Protein AF-A0A7W5Q021-F1 (afdb_monomer)

pLDDT: mean 89.22, std 14.15, range [30.12, 98.81]

Sequence (201 aa):
MVEIKQARDIIDLTPSGPRPIDIAQSFIDRYFDTKPTVISQRPPPASLNPLIAEFLKPTSPYSNNDPIPWCAAFINFCICRNGGAGSLSASSQSFLPPAFAAVDRPQEGDVAIFTCFSEPKGQNIGLGHVAFFRRFVDEERIVVVGGNQATQEYSSIISEKIMPLGDQPVRRRLITGAVVSVRMRLNMFVRPGSFYERERP

Secondary structure (DSSP, 8-state):
-HHHHHHHHHHHTS---SSHHHHHHHHHHHHTTT-GGGSB-PPTTSPPPHHHHHHHTTSSPPPTTS---HHHHHHHHHHHHTT-----SS-GGGGSTTSS-EESS--TTPEEEEEEEETTT--EEEEEEEEEEEEESSSSEEEEEEEEE--SS-SSEEEEEEEESS-EEEEEE-TTS-EEEEEEEEEEEEPPPPGGGTT--

Structure (mmCIF, N/CA/C/O backbone):
data_AF-A0A7W5Q021-F1
#
_entry.id   AF-A0A7W5Q021-F1
#
loop_
_atom_site.group_PDB
_atom_site.id
_atom_site.type_symbol
_atom_site.label_atom_id
_atom_site.label_alt_id
_atom_site.label_comp_id
_atom_site.label_asym_id
_atom_site.label_entity_id
_atom_site.label_seq_id
_atom_site.pdbx_PDB_ins_code
_atom_site.Cartn_x
_atom_site.Cartn_y
_atom_site.Cartn_z
_atom_site.occupancy
_atom_site.B_iso_or_equiv
_atom_site.auth_seq_id
_atom_site.auth_comp_id
_atom_site.auth_asym_id
_atom_site.auth_atom_id
_atom_site.pdbx_PDB_model_num
ATOM 1 N N . MET A 1 1 ? 25.063 5.021 -7.608 1.00 62.97 1 MET A N 1
ATOM 2 C CA . MET A 1 1 ? 24.791 5.204 -9.057 1.00 62.97 1 MET A CA 1
ATOM 3 C C . MET A 1 1 ? 24.074 4.005 -9.676 1.00 62.97 1 MET A C 1
ATOM 5 O O . MET A 1 1 ? 23.067 4.225 -10.333 1.00 62.97 1 MET A O 1
ATOM 9 N N . VAL A 1 2 ? 24.521 2.763 -9.436 1.00 79.81 2 VAL A N 1
ATOM 10 C CA . VAL A 1 2 ? 23.881 1.546 -9.988 1.00 79.81 2 VAL A CA 1
ATOM 11 C C . VAL A 1 2 ? 22.433 1.363 -9.512 1.00 79.81 2 VAL A C 1
ATOM 13 O O . VAL A 1 2 ? 21.548 1.206 -10.342 1.00 79.81 2 VAL A O 1
ATOM 16 N N . GLU A 1 3 ? 22.165 1.470 -8.207 1.00 83.38 3 GLU A N 1
ATOM 17 C CA . GLU A 1 3 ? 20.803 1.301 -7.659 1.00 83.38 3 GLU A CA 1
ATOM 18 C C . GLU A 1 3 ? 19.822 2.386 -8.139 1.00 83.38 3 GLU A C 1
ATOM 20 O O . GLU A 1 3 ? 18.657 2.102 -8.392 1.00 83.38 3 GLU A O 1
ATOM 25 N N . ILE A 1 4 ? 20.300 3.623 -8.336 1.00 87.25 4 ILE A N 1
ATOM 26 C CA . ILE A 1 4 ? 19.492 4.729 -8.882 1.00 87.25 4 ILE A CA 1
ATOM 27 C C . ILE A 1 4 ? 19.129 4.460 -10.343 1.00 87.25 4 ILE A C 1
ATOM 29 O O . ILE A 1 4 ? 17.982 4.653 -10.734 1.00 87.25 4 ILE A O 1
ATOM 33 N N . LYS A 1 5 ? 20.095 4.006 -11.155 1.00 91.25 5 LYS A N 1
ATOM 34 C CA . LYS A 1 5 ? 19.823 3.603 -12.539 1.00 91.25 5 LYS A CA 1
ATOM 35 C C . LYS A 1 5 ? 18.808 2.462 -12.566 1.00 91.25 5 LYS A C 1
ATOM 37 O O . LYS A 1 5 ? 17.828 2.543 -13.288 1.00 91.25 5 LYS A O 1
ATOM 42 N N . GLN A 1 6 ? 18.998 1.463 -11.709 1.00 93.19 6 GLN A N 1
ATOM 43 C CA . GLN A 1 6 ? 18.087 0.334 -11.622 1.00 93.19 6 GLN A CA 1
ATOM 44 C C . GLN A 1 6 ? 16.659 0.760 -11.252 1.00 93.19 6 GLN A C 1
ATOM 46 O O . GLN A 1 6 ? 15.710 0.264 -11.848 1.00 93.19 6 GLN A O 1
ATOM 51 N N . ALA A 1 7 ? 16.488 1.674 -10.295 1.00 93.81 7 ALA A N 1
ATOM 52 C CA . ALA A 1 7 ? 15.169 2.194 -9.946 1.00 93.81 7 ALA A CA 1
ATOM 53 C C . ALA A 1 7 ? 14.493 2.900 -11.130 1.00 93.81 7 ALA A C 1
ATOM 55 O O . ALA A 1 7 ? 13.313 2.666 -11.371 1.00 93.81 7 ALA A O 1
ATOM 56 N N . ARG A 1 8 ? 15.240 3.696 -11.905 1.00 93.62 8 ARG A N 1
ATOM 57 C CA . ARG A 1 8 ? 14.725 4.327 -13.133 1.00 93.62 8 ARG A CA 1
ATOM 58 C C . ARG A 1 8 ? 14.288 3.288 -14.159 1.00 93.62 8 ARG A C 1
ATOM 60 O O . ARG A 1 8 ? 13.152 3.344 -14.606 1.00 93.62 8 ARG A O 1
ATOM 67 N N . ASP A 1 9 ? 15.131 2.292 -14.428 1.00 95.81 9 ASP A N 1
ATOM 68 C CA . ASP A 1 9 ? 14.808 1.214 -15.367 1.00 95.81 9 ASP A CA 1
ATOM 69 C C . ASP A 1 9 ? 13.538 0.450 -14.926 1.00 95.81 9 ASP A C 1
ATOM 71 O O . ASP A 1 9 ? 12.698 0.093 -15.750 1.00 95.81 9 ASP A O 1
ATOM 75 N N . ILE A 1 10 ? 13.361 0.220 -13.616 1.00 97.12 10 ILE A N 1
ATOM 76 C CA . ILE A 1 10 ? 12.141 -0.392 -13.063 1.00 97.12 10 ILE A CA 1
ATOM 77 C C . ILE A 1 10 ? 10.916 0.488 -13.349 1.00 97.12 10 ILE A C 1
ATOM 79 O O . ILE A 1 10 ? 9.907 -0.029 -13.832 1.00 97.12 10 ILE A O 1
ATOM 83 N N . ILE A 1 11 ? 10.992 1.794 -13.071 1.00 96.56 11 ILE A N 1
ATOM 84 C CA . ILE A 1 11 ? 9.896 2.749 -13.308 1.00 96.56 11 ILE A CA 1
ATOM 85 C C . ILE A 1 11 ? 9.540 2.819 -14.797 1.00 96.56 11 ILE A C 1
ATOM 87 O O . ILE A 1 11 ? 8.363 2.722 -15.144 1.00 96.56 11 ILE A O 1
ATOM 91 N N . ASP A 1 12 ? 10.535 2.916 -15.676 1.00 95.94 12 ASP A N 1
ATOM 92 C CA . ASP A 1 12 ? 10.331 3.017 -17.123 1.00 95.94 12 ASP A CA 1
ATOM 93 C C . ASP A 1 12 ? 9.634 1.769 -17.678 1.00 95.94 12 ASP A C 1
ATOM 95 O O . ASP A 1 12 ? 8.695 1.870 -18.469 1.00 95.94 12 ASP A O 1
ATOM 99 N N . LEU A 1 13 ? 10.033 0.589 -17.192 1.00 96.12 13 LEU A N 1
ATOM 100 C CA . LEU A 1 13 ? 9.438 -0.692 -17.568 1.00 96.12 13 LEU A CA 1
ATOM 101 C C . LEU A 1 13 ? 8.117 -0.995 -16.848 1.00 96.12 13 LEU A C 1
ATOM 103 O O . LEU A 1 13 ? 7.519 -2.038 -17.117 1.00 96.12 13 LEU A O 1
ATOM 107 N N . THR A 1 14 ? 7.679 -0.178 -15.889 1.00 97.62 14 THR A N 1
ATOM 108 C CA . THR A 1 14 ? 6.435 -0.428 -15.147 1.00 97.62 14 THR A CA 1
ATOM 109 C C . THR A 1 14 ? 5.235 -0.218 -16.080 1.00 97.62 14 THR A C 1
ATOM 111 O O . THR A 1 14 ? 5.141 0.847 -16.692 1.00 97.62 14 THR A O 1
ATOM 114 N N . PRO A 1 15 ? 4.299 -1.175 -16.217 1.00 96.94 15 PRO A N 1
ATOM 115 C CA . PRO A 1 15 ? 3.130 -1.005 -17.079 1.00 96.94 15 PRO A CA 1
ATOM 116 C C . PRO A 1 15 ? 2.218 0.135 -16.598 1.00 96.94 15 PRO A C 1
ATOM 118 O O . PRO A 1 15 ? 2.316 0.599 -15.463 1.00 96.94 15 PRO A O 1
ATOM 121 N N . SER A 1 16 ? 1.312 0.575 -17.470 1.00 95.25 16 SER A N 1
ATOM 122 C CA . SER A 1 16 ? 0.340 1.640 -17.177 1.00 95.25 16 SER A CA 1
ATOM 123 C C . SER A 1 16 ? -1.092 1.148 -16.961 1.00 95.25 16 SER A C 1
ATOM 125 O O . SER A 1 16 ? -1.974 1.974 -16.767 1.00 95.25 16 SER A O 1
ATOM 127 N N . GLY A 1 17 ? -1.382 -0.155 -16.975 1.00 87.06 17 GLY A N 1
ATOM 128 C CA . GLY A 1 17 ? -2.754 -0.622 -16.753 1.00 87.06 17 GLY A CA 1
ATOM 129 C C . GLY A 1 17 ? -3.022 -2.065 -17.185 1.00 87.06 17 GLY A C 1
ATOM 130 O O . GLY A 1 17 ? -2.075 -2.773 -17.530 1.00 87.06 17 GLY A O 1
ATOM 131 N N . PRO A 1 18 ? -4.301 -2.494 -17.165 1.00 92.88 18 PRO A N 1
ATOM 132 C CA . PRO A 1 18 ? -5.477 -1.627 -17.316 1.00 92.88 18 PRO A CA 1
ATOM 133 C C . PRO A 1 18 ? -5.921 -0.856 -16.061 1.00 92.88 18 PRO A C 1
ATOM 135 O O . PRO A 1 18 ? -6.484 0.223 -16.221 1.00 92.88 18 PRO A O 1
ATOM 138 N N . ARG A 1 19 ? -5.644 -1.331 -14.837 1.00 96.00 19 ARG A N 1
ATOM 139 C CA . ARG A 1 19 ? -6.044 -0.667 -13.576 1.00 96.00 19 ARG A CA 1
ATOM 140 C C . ARG A 1 19 ? -4.835 -0.356 -12.680 1.00 96.00 19 ARG A C 1
ATOM 142 O O . ARG A 1 19 ? -3.797 -1.008 -12.810 1.00 96.00 19 ARG A O 1
ATOM 149 N N . PRO A 1 20 ? -4.957 0.552 -11.690 1.00 97.50 20 PRO A N 1
ATOM 150 C CA . PRO A 1 20 ? -3.873 0.842 -10.746 1.00 97.50 20 PRO A CA 1
ATOM 151 C C . PRO A 1 20 ? -3.399 -0.382 -9.942 1.00 97.50 20 PRO A C 1
ATOM 153 O O . PRO A 1 20 ? -2.202 -0.536 -9.706 1.00 97.50 20 PRO A O 1
ATOM 156 N N . ILE A 1 21 ? -4.309 -1.284 -9.560 1.00 98.00 21 ILE A N 1
ATOM 157 C CA . ILE A 1 21 ? -3.941 -2.525 -8.860 1.00 98.00 21 ILE A CA 1
ATOM 158 C C . ILE A 1 21 ? -3.093 -3.461 -9.733 1.00 98.00 21 ILE A C 1
ATOM 160 O O . ILE A 1 21 ? -2.197 -4.114 -9.209 1.00 98.00 21 ILE A O 1
ATOM 164 N N . ASP A 1 22 ? -3.300 -3.481 -11.053 1.00 98.00 22 ASP A N 1
ATOM 165 C CA . ASP A 1 22 ? -2.517 -4.321 -11.974 1.00 98.00 22 ASP A CA 1
ATOM 166 C C . ASP A 1 22 ? -1.067 -3.812 -12.077 1.00 98.00 22 ASP A C 1
ATOM 168 O O . ASP A 1 22 ? -0.116 -4.587 -12.183 1.00 98.00 22 ASP A O 1
ATOM 172 N N . ILE A 1 23 ? -0.878 -2.495 -11.954 1.00 98.31 23 ILE A N 1
ATOM 173 C CA . ILE A 1 23 ? 0.448 -1.877 -11.850 1.00 98.31 23 ILE A CA 1
ATOM 174 C C . ILE A 1 23 ? 1.126 -2.320 -10.556 1.00 98.31 23 ILE A C 1
ATOM 176 O O . ILE A 1 23 ? 2.275 -2.763 -10.595 1.00 98.31 23 ILE A O 1
ATOM 180 N N . ALA A 1 24 ? 0.417 -2.258 -9.425 1.00 98.44 24 ALA A N 1
ATOM 181 C CA . ALA A 1 24 ? 0.945 -2.724 -8.148 1.00 98.44 24 ALA A CA 1
ATOM 182 C C . ALA A 1 24 ? 1.308 -4.218 -8.191 1.00 98.44 24 ALA A C 1
ATOM 184 O O . ALA A 1 24 ? 2.386 -4.604 -7.737 1.00 98.44 24 ALA A O 1
ATOM 185 N N . GLN A 1 25 ? 0.448 -5.036 -8.805 1.00 98.50 25 GLN A N 1
ATOM 186 C CA . GLN A 1 25 ? 0.673 -6.465 -8.996 1.00 98.50 25 GLN A CA 1
ATOM 187 C C . GLN A 1 25 ? 1.931 -6.741 -9.822 1.00 98.50 25 GLN A C 1
ATOM 189 O O . GLN A 1 25 ? 2.715 -7.615 -9.463 1.00 98.50 25 GLN A O 1
ATOM 194 N N . SER A 1 26 ? 2.188 -5.943 -10.863 1.00 98.44 26 SER A N 1
ATOM 195 C CA . SER A 1 26 ? 3.364 -6.134 -11.716 1.00 98.44 26 SER A CA 1
ATOM 196 C C . SER A 1 26 ? 4.696 -6.046 -10.956 1.00 98.44 26 SER A C 1
ATOM 198 O O . SER A 1 26 ? 5.658 -6.709 -11.340 1.00 98.44 26 SER A O 1
ATOM 200 N N . PHE A 1 27 ? 4.773 -5.277 -9.860 1.00 98.50 27 PHE A N 1
ATOM 201 C CA . PHE A 1 27 ? 5.967 -5.258 -9.007 1.00 98.50 27 PHE A CA 1
ATOM 202 C C . PHE A 1 27 ? 6.160 -6.583 -8.271 1.00 98.50 27 PHE A C 1
ATOM 204 O O . PHE A 1 27 ? 7.292 -7.049 -8.151 1.00 98.50 27 PHE A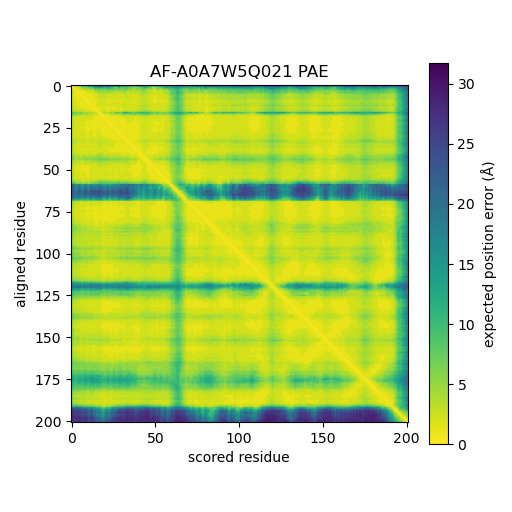 O 1
ATOM 211 N N . ILE A 1 28 ? 5.071 -7.183 -7.791 1.00 98.44 28 ILE A N 1
ATOM 212 C CA . ILE A 1 28 ? 5.101 -8.470 -7.095 1.00 98.44 28 ILE A CA 1
ATOM 213 C C . ILE A 1 28 ? 5.541 -9.553 -8.077 1.00 98.44 28 ILE A C 1
ATOM 215 O O . ILE A 1 28 ? 6.563 -10.194 -7.845 1.00 98.44 28 ILE A O 1
ATOM 219 N N . ASP A 1 29 ? 4.849 -9.666 -9.212 1.00 98.12 29 ASP A N 1
ATOM 220 C CA . ASP A 1 29 ? 5.101 -10.700 -10.225 1.00 98.12 29 ASP A CA 1
ATOM 221 C C . ASP A 1 29 ? 6.545 -10.678 -10.737 1.00 98.12 29 ASP A C 1
ATOM 223 O O . ASP A 1 29 ? 7.146 -11.714 -11.012 1.00 98.12 29 ASP A O 1
ATOM 227 N N . ARG A 1 30 ? 7.122 -9.480 -10.876 1.00 97.81 30 ARG A N 1
ATOM 228 C CA . ARG A 1 30 ? 8.465 -9.313 -11.439 1.00 97.81 30 ARG A CA 1
ATOM 229 C C . ARG A 1 30 ? 9.580 -9.474 -10.418 1.00 97.81 30 ARG A C 1
ATOM 231 O O . ARG A 1 30 ? 10.686 -9.839 -10.819 1.00 97.81 30 ARG A O 1
ATOM 238 N N . TYR A 1 31 ? 9.340 -9.139 -9.149 1.00 98.06 31 TYR A N 1
ATOM 239 C CA . TYR A 1 31 ? 10.428 -8.908 -8.196 1.00 98.06 31 TYR A CA 1
ATOM 240 C C . TYR A 1 31 ? 10.282 -9.599 -6.849 1.00 98.06 31 TYR A C 1
ATOM 242 O O . TYR A 1 31 ? 11.305 -9.738 -6.184 1.00 98.06 31 TYR A O 1
ATOM 250 N N . PHE A 1 32 ? 9.091 -10.023 -6.425 1.00 97.62 32 PHE A N 1
ATOM 251 C CA . PHE A 1 32 ? 8.902 -10.550 -5.070 1.00 97.62 32 PHE A CA 1
ATOM 252 C C . PHE A 1 32 ? 9.746 -11.802 -4.811 1.00 97.62 32 PHE A C 1
ATOM 254 O O . PHE A 1 32 ? 10.491 -11.837 -3.836 1.00 97.62 32 PHE A O 1
ATOM 261 N N . ASP A 1 33 ? 9.735 -12.764 -5.734 1.00 96.69 33 ASP A N 1
ATOM 262 C CA . ASP A 1 33 ? 10.499 -14.008 -5.573 1.00 96.69 33 ASP A CA 1
ATOM 263 C C . ASP A 1 33 ? 11.946 -13.896 -6.074 1.00 96.69 33 ASP A C 1
ATOM 265 O O . ASP A 1 33 ? 12.852 -14.558 -5.571 1.00 96.69 33 ASP A O 1
ATOM 269 N N . THR A 1 34 ? 12.190 -13.055 -7.082 1.00 96.94 34 THR A N 1
ATOM 270 C CA . THR A 1 34 ? 13.473 -13.029 -7.806 1.00 96.94 34 THR A CA 1
ATOM 271 C C . THR A 1 34 ? 14.436 -11.964 -7.291 1.00 96.94 34 THR A C 1
ATOM 273 O O . THR A 1 34 ? 15.652 -12.167 -7.286 1.00 96.94 34 THR A O 1
ATOM 276 N N . LYS A 1 35 ? 13.921 -10.796 -6.888 1.00 96.62 35 LYS A N 1
ATOM 277 C CA . LYS A 1 35 ? 14.732 -9.650 -6.463 1.00 96.62 35 LYS A CA 1
ATOM 278 C C . LYS A 1 35 ? 14.006 -8.757 -5.438 1.00 96.62 35 LYS A C 1
ATOM 280 O O . LYS A 1 35 ? 13.931 -7.543 -5.636 1.00 96.62 35 LYS A O 1
ATOM 285 N N . PRO A 1 36 ? 13.526 -9.302 -4.306 1.00 96.81 36 PRO A N 1
ATOM 286 C CA . PRO A 1 36 ? 12.675 -8.583 -3.344 1.00 96.81 36 PRO A CA 1
ATOM 287 C C . PRO A 1 36 ? 13.329 -7.338 -2.735 1.00 96.81 36 PRO A C 1
ATOM 289 O O . PRO A 1 36 ? 12.651 -6.401 -2.308 1.00 96.81 36 PRO A O 1
ATOM 292 N N . THR A 1 37 ? 14.661 -7.281 -2.716 1.00 95.75 37 THR A N 1
ATOM 293 C CA . THR A 1 37 ? 15.420 -6.122 -2.228 1.00 95.75 37 THR A CA 1
ATOM 294 C C . THR A 1 37 ? 15.160 -4.845 -3.026 1.00 95.75 37 THR A C 1
ATOM 296 O O . THR A 1 37 ? 15.310 -3.759 -2.474 1.00 95.75 37 THR A O 1
ATOM 299 N N . VAL A 1 38 ? 14.734 -4.938 -4.294 1.00 96.81 38 VAL A N 1
ATOM 300 C CA . VAL A 1 38 ? 14.429 -3.745 -5.106 1.00 96.81 38 VAL A CA 1
ATOM 301 C C . VAL A 1 38 ? 13.094 -3.112 -4.738 1.00 96.81 38 VAL A C 1
ATOM 303 O O . VAL A 1 38 ? 12.954 -1.903 -4.878 1.00 96.81 38 VAL A O 1
ATOM 306 N N . ILE A 1 39 ? 12.151 -3.903 -4.221 1.00 97.38 39 ILE A N 1
ATOM 307 C CA . ILE A 1 39 ? 10.788 -3.484 -3.865 1.00 97.38 39 ILE A CA 1
ATOM 308 C C . ILE A 1 39 ? 10.560 -3.419 -2.346 1.00 97.38 39 ILE A C 1
ATOM 310 O O . ILE A 1 39 ? 9.419 -3.320 -1.895 1.00 97.38 39 ILE A O 1
ATOM 314 N N . SER A 1 40 ? 11.631 -3.480 -1.549 1.00 96.50 40 SER A N 1
ATOM 315 C CA . SER A 1 40 ? 11.590 -3.398 -0.085 1.00 96.50 40 SER A CA 1
ATOM 316 C C . SER A 1 40 ? 12.419 -2.249 0.480 1.00 96.50 40 SER A C 1
ATOM 318 O O . SER A 1 40 ? 13.413 -1.811 -0.104 1.00 96.50 40 SER A O 1
ATOM 320 N N . GLN A 1 41 ? 12.014 -1.771 1.659 1.00 93.81 41 GLN A N 1
ATOM 321 C CA . GLN A 1 41 ? 12.782 -0.841 2.478 1.00 93.81 41 GLN A CA 1
ATOM 322 C C . GLN A 1 41 ? 13.378 -1.585 3.670 1.00 93.81 41 GLN A C 1
ATOM 324 O O . GLN A 1 41 ? 12.661 -2.122 4.516 1.00 93.81 41 GLN A O 1
ATOM 329 N N . ARG A 1 42 ? 14.707 -1.560 3.783 1.00 91.38 42 ARG A N 1
ATOM 330 C CA . ARG A 1 42 ? 15.388 -2.025 4.995 1.00 91.38 42 ARG A CA 1
ATOM 331 C C . ARG A 1 42 ? 15.154 -1.034 6.145 1.00 91.38 42 ARG A C 1
ATOM 333 O O . ARG A 1 42 ? 15.095 0.172 5.892 1.00 91.38 42 ARG A O 1
ATOM 340 N N . PRO A 1 43 ? 15.033 -1.504 7.397 1.00 85.56 43 PRO A N 1
ATOM 341 C CA . PRO A 1 43 ? 14.883 -0.610 8.538 1.00 85.56 43 PRO A CA 1
ATOM 342 C C . PRO A 1 43 ? 16.144 0.258 8.730 1.00 85.56 43 PRO A C 1
ATOM 344 O O . PRO A 1 43 ? 17.227 -0.118 8.265 1.00 85.56 43 PRO A O 1
ATOM 347 N N . PRO A 1 44 ? 16.039 1.405 9.428 1.00 82.06 44 PRO A N 1
ATOM 348 C CA . PRO A 1 44 ? 17.203 2.194 9.822 1.00 82.06 44 PRO A CA 1
ATOM 349 C C . PRO A 1 44 ? 18.273 1.327 10.510 1.00 82.06 44 PRO A C 1
ATOM 351 O O . PRO A 1 44 ? 17.915 0.415 11.261 1.00 82.06 44 PRO A O 1
ATOM 354 N N . PRO A 1 45 ? 19.573 1.588 10.274 1.00 87.12 45 PRO A N 1
ATOM 355 C CA . PRO A 1 45 ? 20.150 2.776 9.628 1.00 87.12 45 PRO A CA 1
ATOM 356 C C . PRO A 1 45 ? 20.309 2.675 8.097 1.00 87.12 45 PRO A C 1
ATOM 358 O O . PRO A 1 45 ? 21.065 3.449 7.512 1.00 87.12 45 PRO A O 1
ATOM 361 N N . ALA A 1 46 ? 19.650 1.723 7.426 1.00 87.69 46 ALA A N 1
ATOM 362 C CA . ALA A 1 46 ? 19.761 1.601 5.975 1.00 87.69 46 ALA A CA 1
ATOM 363 C C . ALA A 1 46 ? 19.268 2.866 5.250 1.00 87.69 46 ALA A C 1
ATOM 365 O O . ALA A 1 46 ? 18.255 3.457 5.624 1.00 87.69 46 ALA A O 1
ATOM 366 N N . SER A 1 47 ? 19.965 3.250 4.178 1.00 88.50 47 SER A N 1
ATOM 367 C CA . SER A 1 47 ? 19.537 4.346 3.307 1.00 88.50 47 SER A CA 1
ATOM 368 C C . SER A 1 47 ? 18.184 4.053 2.646 1.00 88.50 47 SER A C 1
ATOM 370 O O . SER A 1 47 ? 17.794 2.894 2.462 1.00 88.50 47 SER A O 1
ATOM 372 N N . LEU A 1 48 ? 17.475 5.119 2.269 1.00 89.00 48 LEU A N 1
ATOM 373 C CA . LEU A 1 48 ? 16.226 5.027 1.519 1.00 89.00 48 LEU A CA 1
ATOM 374 C C . LEU A 1 48 ? 16.461 4.308 0.183 1.00 89.00 48 LEU A C 1
ATOM 376 O O . LEU A 1 48 ? 17.348 4.686 -0.583 1.00 89.00 48 LEU A O 1
ATOM 380 N N . ASN A 1 49 ? 15.659 3.281 -0.094 1.00 93.25 49 ASN A N 1
ATOM 381 C CA . ASN A 1 49 ? 15.677 2.574 -1.366 1.00 93.25 49 ASN A CA 1
ATOM 382 C C . ASN A 1 49 ? 15.335 3.563 -2.502 1.00 93.25 49 ASN A C 1
ATOM 384 O O . ASN A 1 49 ? 14.297 4.227 -2.421 1.00 93.25 49 ASN A O 1
ATOM 388 N N . PRO A 1 50 ? 16.151 3.659 -3.571 1.00 94.31 50 PRO A N 1
ATOM 389 C CA . PRO A 1 50 ? 15.909 4.602 -4.659 1.00 94.31 50 PRO A CA 1
ATOM 390 C C . PRO A 1 50 ? 14.543 4.460 -5.341 1.00 94.31 50 PRO A C 1
ATOM 392 O O . PRO A 1 50 ? 13.951 5.477 -5.678 1.00 94.31 50 PRO A O 1
ATOM 395 N N . LEU A 1 51 ? 14.001 3.246 -5.496 1.00 95.94 51 LEU A N 1
ATOM 396 C CA . LEU A 1 51 ? 12.661 3.044 -6.061 1.00 95.94 51 LEU A CA 1
ATOM 397 C C . LEU A 1 51 ? 11.580 3.651 -5.158 1.00 95.94 51 LEU A C 1
ATOM 399 O O . LEU A 1 51 ? 10.669 4.328 -5.624 1.00 95.94 51 LEU A O 1
ATOM 403 N N . ILE A 1 52 ? 11.714 3.459 -3.847 1.00 94.75 52 ILE A N 1
ATOM 404 C CA . ILE A 1 52 ? 10.781 4.015 -2.861 1.00 94.75 52 ILE A CA 1
ATOM 405 C C . ILE A 1 52 ? 10.923 5.540 -2.797 1.00 94.75 52 ILE A C 1
ATOM 407 O O . ILE A 1 52 ? 9.922 6.245 -2.669 1.00 94.75 52 ILE A O 1
ATOM 411 N N . ALA A 1 53 ? 12.141 6.064 -2.966 1.00 91.94 53 ALA A N 1
ATOM 412 C CA . ALA A 1 53 ? 12.371 7.495 -3.118 1.00 91.94 53 ALA A CA 1
ATOM 413 C C . ALA A 1 53 ? 11.623 8.068 -4.334 1.00 91.94 53 ALA A C 1
ATOM 415 O O . ALA A 1 53 ? 11.022 9.132 -4.207 1.00 91.94 53 ALA A O 1
ATOM 416 N N . GLU A 1 54 ? 11.597 7.370 -5.479 1.00 93.38 54 GLU A N 1
ATOM 417 C CA . GLU A 1 54 ? 10.810 7.791 -6.653 1.00 93.38 54 GLU A CA 1
ATOM 418 C C . GLU A 1 54 ? 9.311 7.895 -6.336 1.00 93.38 54 GLU A C 1
ATOM 420 O O . GLU A 1 54 ? 8.684 8.884 -6.710 1.00 93.38 54 GLU A O 1
ATOM 425 N N . PHE A 1 55 ? 8.743 6.939 -5.589 1.00 94.31 55 PHE A N 1
ATOM 426 C CA . PHE A 1 55 ? 7.333 7.005 -5.174 1.00 94.31 55 PHE A CA 1
ATOM 427 C C . PHE A 1 55 ? 7.041 8.201 -4.267 1.00 94.31 55 PHE A C 1
ATOM 429 O O . PHE A 1 55 ? 5.944 8.756 -4.308 1.00 94.31 55 PHE A O 1
ATOM 436 N N . LEU A 1 56 ? 8.012 8.601 -3.447 1.00 91.44 56 LEU A N 1
ATOM 437 C CA . LEU A 1 56 ? 7.865 9.701 -2.501 1.00 91.44 56 LEU A CA 1
ATOM 438 C C . LEU A 1 56 ? 8.012 11.075 -3.163 1.00 91.44 56 LEU A C 1
ATOM 440 O O . LEU A 1 56 ? 7.320 11.997 -2.751 1.00 91.44 56 LEU A O 1
ATOM 444 N N . LYS A 1 57 ? 8.833 11.231 -4.209 1.00 89.31 57 LYS A N 1
ATOM 445 C CA . LYS A 1 57 ? 9.063 12.523 -4.896 1.00 89.31 57 LYS A CA 1
ATOM 446 C C . LYS A 1 57 ? 7.813 13.375 -5.178 1.00 89.31 57 LYS A C 1
ATOM 448 O O . LYS A 1 57 ? 7.880 14.571 -4.907 1.00 89.31 57 LYS A O 1
ATOM 453 N N . PRO A 1 58 ? 6.701 12.838 -5.725 1.00 85.25 58 PRO A N 1
ATOM 454 C CA . PRO A 1 58 ? 5.520 13.645 -6.048 1.00 85.25 58 PRO A CA 1
ATOM 455 C C . PRO A 1 58 ? 4.676 14.020 -4.826 1.00 85.25 58 PRO A C 1
ATOM 457 O O . PRO A 1 58 ? 3.658 14.691 -4.961 1.00 85.25 58 PRO A O 1
ATOM 460 N N . THR A 1 59 ? 5.057 13.556 -3.643 1.00 80.56 59 THR A N 1
ATOM 461 C CA . THR A 1 59 ? 4.301 13.756 -2.419 1.00 80.56 59 THR A CA 1
ATOM 462 C C . THR A 1 59 ? 5.096 14.728 -1.514 1.00 80.56 59 THR A C 1
ATOM 464 O O . THR A 1 59 ? 6.320 14.654 -1.469 1.00 80.56 59 THR A O 1
ATOM 467 N N . SER A 1 60 ? 4.427 15.722 -0.909 1.00 64.19 60 SER A N 1
ATOM 468 C CA . SER A 1 60 ? 5.014 16.871 -0.163 1.00 64.19 60 SER A CA 1
ATOM 469 C C . SER A 1 60 ? 6.164 16.528 0.815 1.00 64.19 60 SER A C 1
ATOM 471 O O . SER A 1 60 ? 6.236 15.399 1.282 1.00 64.19 60 SER A O 1
ATOM 473 N N . PRO A 1 61 ? 7.065 17.473 1.177 1.00 58.84 61 PRO A N 1
ATOM 474 C CA . PRO A 1 61 ? 8.415 17.159 1.663 1.00 58.84 61 PRO A CA 1
ATOM 475 C C . PRO A 1 61 ? 8.460 16.246 2.897 1.00 58.84 61 PRO A C 1
ATOM 477 O O . PRO A 1 61 ? 7.888 16.552 3.942 1.00 58.84 61 PRO A O 1
ATOM 480 N N . TYR A 1 62 ? 9.227 15.159 2.781 1.00 56.66 62 TYR A N 1
ATOM 481 C CA . TYR A 1 62 ? 9.552 14.243 3.877 1.00 56.66 62 TYR A CA 1
ATOM 482 C C . TYR A 1 62 ? 10.897 14.590 4.497 1.00 56.66 62 TYR A C 1
ATOM 484 O O . TYR A 1 62 ? 11.851 14.919 3.792 1.00 56.66 62 TYR A O 1
ATOM 492 N N . SER A 1 63 ? 10.993 14.471 5.819 1.00 48.81 63 SER A N 1
ATOM 493 C CA . SER A 1 63 ? 12.266 14.516 6.530 1.00 48.81 63 SER A CA 1
ATOM 494 C C . SER A 1 63 ? 12.897 13.117 6.571 1.00 48.81 63 SER A C 1
ATOM 496 O O . SER A 1 63 ? 12.219 12.110 6.758 1.00 48.81 63 SER A O 1
ATOM 498 N N . ASN A 1 64 ? 14.220 13.051 6.414 1.00 49.78 64 ASN A N 1
ATOM 499 C CA . ASN A 1 64 ? 15.000 11.809 6.296 1.00 49.78 64 ASN A CA 1
ATOM 500 C C . ASN A 1 64 ? 15.037 10.919 7.565 1.00 49.78 64 ASN A C 1
ATOM 502 O O . ASN A 1 64 ? 15.754 9.921 7.570 1.00 49.78 64 ASN A O 1
ATOM 506 N N . ASN A 1 65 ? 14.308 11.260 8.637 1.00 43.34 65 ASN A N 1
ATOM 507 C CA . ASN A 1 65 ? 14.507 10.697 9.982 1.00 43.34 65 ASN A CA 1
ATOM 508 C C . ASN A 1 65 ? 13.307 9.931 10.580 1.00 43.34 65 ASN A C 1
ATOM 510 O O . ASN A 1 65 ? 13.412 9.463 11.713 1.00 43.34 65 ASN A O 1
ATOM 514 N N . ASP A 1 66 ? 12.195 9.765 9.862 1.00 50.72 66 ASP A N 1
ATOM 515 C CA . ASP A 1 66 ? 11.022 9.006 10.340 1.00 50.72 66 ASP A CA 1
ATOM 516 C C . ASP A 1 66 ? 10.853 7.726 9.492 1.00 50.72 66 ASP A C 1
ATOM 518 O O . ASP A 1 66 ? 11.186 7.767 8.305 1.00 50.72 66 ASP A O 1
ATOM 522 N N . PRO A 1 67 ? 10.381 6.569 10.013 1.00 56.31 67 PRO A N 1
ATOM 523 C CA . PRO A 1 67 ? 9.866 5.477 9.185 1.00 56.31 67 PRO A CA 1
ATOM 524 C C . PRO A 1 67 ? 8.870 6.007 8.151 1.00 56.31 67 PRO A C 1
ATOM 526 O O . PRO A 1 67 ? 7.695 6.206 8.446 1.00 56.31 67 PRO A O 1
ATOM 529 N N . ILE A 1 68 ? 9.364 6.243 6.936 1.00 63.31 68 ILE A N 1
ATOM 530 C CA . ILE A 1 68 ? 8.620 6.929 5.887 1.00 63.31 68 ILE A CA 1
ATOM 531 C C . ILE A 1 68 ? 7.394 6.079 5.536 1.00 63.31 68 ILE A C 1
ATOM 533 O O . ILE A 1 68 ? 7.560 4.950 5.062 1.00 63.31 68 ILE A O 1
ATOM 537 N N . PRO A 1 69 ? 6.158 6.560 5.760 1.00 74.62 69 PRO A N 1
ATOM 538 C CA . PRO A 1 69 ? 4.962 5.790 5.453 1.00 74.62 69 PRO A CA 1
ATOM 539 C C . PRO A 1 69 ? 4.712 5.788 3.936 1.00 74.62 69 PRO A C 1
ATOM 541 O O . PRO A 1 69 ? 3.831 6.468 3.426 1.00 74.62 69 PRO A O 1
ATOM 544 N N . TRP A 1 70 ? 5.470 4.985 3.187 1.00 93.06 70 TRP A N 1
ATOM 545 C CA . TRP A 1 70 ? 5.433 4.965 1.718 1.00 93.06 70 TRP A CA 1
ATOM 546 C C . TRP A 1 70 ? 4.272 4.152 1.118 1.00 93.06 70 TRP A C 1
ATOM 548 O O . TRP A 1 70 ? 4.169 4.040 -0.101 1.00 93.06 70 TRP A O 1
ATOM 558 N N . CYS A 1 71 ? 3.357 3.630 1.946 1.00 96.06 71 CYS A N 1
ATOM 559 C CA . CYS A 1 71 ? 2.135 2.967 1.471 1.00 96.06 71 CYS A CA 1
ATOM 560 C C . CYS A 1 71 ? 1.301 3.887 0.565 1.00 96.06 71 CYS A C 1
ATOM 562 O O . CYS A 1 71 ? 1.033 3.546 -0.581 1.00 96.06 71 CYS A O 1
ATOM 564 N N . ALA A 1 72 ? 0.976 5.096 1.028 1.00 94.81 72 ALA A N 1
ATOM 565 C CA . ALA A 1 72 ? 0.218 6.072 0.250 1.00 94.81 72 ALA A CA 1
ATOM 566 C C . ALA A 1 72 ? 0.996 6.597 -0.961 1.00 94.81 72 ALA A C 1
ATOM 568 O O . ALA A 1 72 ? 0.404 6.825 -2.010 1.00 94.81 72 ALA A O 1
ATOM 569 N N . ALA A 1 73 ? 2.315 6.758 -0.839 1.00 95.12 73 ALA A N 1
ATOM 570 C CA . ALA A 1 73 ? 3.178 7.157 -1.948 1.00 95.12 73 ALA A CA 1
ATOM 571 C C . ALA A 1 73 ? 3.130 6.130 -3.094 1.00 95.12 73 ALA A C 1
ATOM 573 O O . ALA A 1 73 ? 2.960 6.492 -4.256 1.00 95.12 73 ALA A O 1
ATOM 574 N N . PHE A 1 74 ? 3.175 4.838 -2.761 1.00 97.50 74 PHE A N 1
ATOM 575 C CA . PHE A 1 74 ? 3.048 3.758 -3.736 1.00 97.50 74 PHE A CA 1
ATOM 576 C C . PHE A 1 74 ? 1.658 3.692 -4.386 1.00 97.50 74 PHE A C 1
ATOM 578 O O . PHE A 1 74 ? 1.555 3.533 -5.602 1.00 97.50 74 PHE A O 1
ATOM 585 N N . ILE A 1 75 ? 0.585 3.872 -3.607 1.00 97.56 75 ILE A N 1
ATOM 586 C CA . ILE A 1 75 ? -0.783 3.922 -4.150 1.00 97.56 75 ILE A CA 1
ATOM 587 C C . ILE A 1 75 ? -0.958 5.126 -5.083 1.00 97.56 75 ILE A C 1
ATOM 589 O O . ILE A 1 75 ? -1.478 4.970 -6.187 1.00 97.56 75 ILE A O 1
ATOM 593 N N . ASN A 1 76 ? -0.448 6.300 -4.696 1.00 95.56 76 ASN A N 1
ATOM 594 C CA . ASN A 1 76 ? -0.398 7.480 -5.560 1.00 95.56 76 ASN A CA 1
ATOM 595 C C . ASN A 1 76 ? 0.350 7.196 -6.865 1.00 95.56 76 ASN A C 1
ATOM 597 O O . ASN A 1 76 ? -0.170 7.501 -7.934 1.00 95.56 76 ASN A O 1
ATOM 601 N N . PHE A 1 77 ? 1.534 6.581 -6.790 1.00 96.31 77 PHE A N 1
ATOM 602 C CA . PHE A 1 77 ? 2.302 6.207 -7.975 1.00 96.31 77 PHE A CA 1
ATOM 603 C C . PHE A 1 77 ? 1.488 5.317 -8.922 1.00 96.31 77 PHE A C 1
ATOM 605 O O . PHE A 1 77 ? 1.414 5.616 -10.110 1.00 96.31 77 PHE A O 1
ATOM 612 N N . CYS A 1 78 ? 0.833 4.272 -8.410 1.00 97.44 78 CYS A N 1
ATOM 613 C CA . CYS A 1 78 ? 0.034 3.365 -9.235 1.00 97.44 78 CYS A CA 1
ATOM 614 C C . CYS A 1 78 ? -1.162 4.078 -9.887 1.00 97.44 78 CYS A C 1
ATOM 616 O O . CYS A 1 78 ? -1.416 3.890 -11.074 1.00 97.44 78 CYS A O 1
ATOM 618 N N . ILE A 1 79 ? -1.868 4.938 -9.143 1.00 96.06 79 ILE A N 1
ATOM 619 C CA . ILE A 1 79 ? -2.988 5.727 -9.680 1.00 96.06 79 ILE A CA 1
ATOM 620 C C . ILE A 1 79 ? -2.495 6.677 -10.780 1.00 96.06 79 ILE A C 1
ATOM 622 O O . ILE A 1 79 ? -3.041 6.674 -11.881 1.00 96.06 79 ILE A O 1
ATOM 626 N N . CYS A 1 80 ? -1.427 7.436 -10.524 1.00 94.69 80 CYS A N 1
ATOM 627 C CA . CYS A 1 80 ? -0.863 8.377 -11.494 1.00 94.69 80 CYS A CA 1
ATOM 628 C C . CYS A 1 80 ? -0.281 7.668 -12.727 1.00 94.69 80 CYS A C 1
ATOM 630 O O . CYS A 1 80 ? -0.444 8.147 -13.846 1.00 94.69 80 CYS A O 1
ATOM 632 N N . ARG A 1 81 ? 0.362 6.503 -12.557 1.00 95.38 81 ARG A N 1
ATOM 633 C CA . ARG A 1 81 ? 0.911 5.705 -13.668 1.00 95.38 81 ARG A CA 1
ATOM 634 C C . ARG A 1 81 ? -0.184 5.145 -14.581 1.00 95.38 81 ARG A C 1
ATOM 636 O O . ARG A 1 81 ? 0.074 4.956 -15.769 1.00 95.38 81 ARG A O 1
ATOM 643 N N . ASN A 1 82 ? -1.388 4.938 -14.045 1.00 95.31 82 ASN A N 1
ATOM 644 C CA . ASN A 1 82 ? -2.592 4.588 -14.800 1.00 95.31 82 ASN A CA 1
ATOM 645 C C . ASN A 1 82 ? -3.310 5.804 -15.420 1.00 95.31 82 ASN A C 1
ATOM 647 O O . ASN A 1 82 ? -4.358 5.650 -16.037 1.00 95.31 82 ASN A O 1
ATOM 651 N N . GLY A 1 83 ? -2.761 7.014 -15.271 1.00 92.88 83 GLY A N 1
ATOM 652 C CA . GLY A 1 83 ? -3.371 8.245 -15.772 1.00 92.88 83 GLY A CA 1
ATOM 653 C C . GLY A 1 83 ? -4.492 8.790 -14.886 1.00 92.88 83 GLY A C 1
ATOM 654 O O . GLY A 1 83 ? -5.209 9.679 -15.322 1.00 92.88 83 GLY A O 1
ATOM 655 N N . GLY A 1 84 ? -4.666 8.273 -13.666 1.00 91.25 84 GLY A N 1
ATOM 656 C CA . GLY A 1 84 ? -5.567 8.829 -12.658 1.00 91.25 84 GLY A CA 1
ATOM 657 C C . GLY A 1 84 ? -4.925 9.966 -11.859 1.00 91.25 84 GLY A C 1
ATOM 658 O O . GLY A 1 84 ? -3.743 10.277 -12.005 1.00 91.25 84 GLY A O 1
ATOM 659 N N . ALA A 1 85 ? -5.702 10.571 -10.963 1.00 91.31 85 ALA A N 1
ATOM 660 C CA . ALA A 1 85 ? -5.224 11.620 -10.065 1.00 91.31 85 ALA A CA 1
ATOM 661 C C . ALA A 1 85 ? -5.241 11.126 -8.612 1.00 91.31 85 ALA A C 1
ATOM 663 O O . ALA A 1 85 ? -6.305 10.936 -8.021 1.00 91.31 85 ALA A O 1
ATOM 664 N N . GLY A 1 86 ? -4.049 10.912 -8.052 1.00 90.94 86 GLY A N 1
ATOM 665 C CA . GLY A 1 86 ? -3.862 10.553 -6.648 1.00 90.94 86 GLY A CA 1
ATOM 666 C C . GLY A 1 86 ? -4.100 11.720 -5.673 1.00 90.94 86 GLY A C 1
ATOM 667 O O . GLY A 1 86 ? -4.413 12.838 -6.075 1.00 90.94 86 GLY A O 1
ATOM 668 N N . SER A 1 87 ? -3.933 11.461 -4.374 1.00 90.75 87 SER A N 1
ATOM 669 C CA . SER A 1 87 ? -3.997 12.466 -3.304 1.00 90.75 87 SER A CA 1
ATOM 670 C C . SER A 1 87 ? -2.759 13.368 -3.218 1.00 90.75 87 SER A C 1
ATOM 672 O O . SER A 1 87 ? -2.799 14.391 -2.536 1.00 90.75 87 SER A O 1
ATOM 674 N N . LEU A 1 88 ? -1.646 12.973 -3.855 1.00 88.00 88 LEU A N 1
ATOM 675 C CA . LEU A 1 88 ? -0.340 13.655 -3.810 1.00 88.00 88 LEU A CA 1
ATOM 676 C C . LEU A 1 88 ? 0.237 13.819 -2.384 1.00 88.00 88 LEU A C 1
ATOM 678 O O . LEU A 1 88 ? 1.061 14.693 -2.117 1.00 88.00 88 LEU A O 1
ATOM 682 N N . SER A 1 89 ? -0.164 12.951 -1.454 1.00 89.62 89 SER A N 1
ATOM 683 C CA . SER A 1 89 ? 0.276 12.954 -0.054 1.00 89.62 89 SER A CA 1
ATOM 684 C C . SER A 1 89 ? 0.711 11.556 0.386 1.00 89.62 89 SER A C 1
ATOM 686 O O . SER A 1 89 ? 0.057 10.571 0.047 1.00 89.62 89 SER A O 1
ATOM 688 N N . ALA A 1 90 ? 1.783 11.438 1.184 1.00 90.19 90 ALA A N 1
ATOM 689 C CA . ALA A 1 90 ? 2.149 10.155 1.801 1.00 90.19 90 ALA A CA 1
ATOM 690 C C . ALA A 1 90 ? 1.323 9.808 3.052 1.00 90.19 90 ALA A C 1
ATOM 692 O O . ALA A 1 90 ? 1.549 8.769 3.674 1.00 90.19 90 ALA A O 1
ATOM 693 N N . SER A 1 91 ? 0.344 10.630 3.436 1.00 91.31 91 SER A N 1
ATOM 694 C CA . SER A 1 91 ? -0.603 10.218 4.470 1.00 91.31 91 SER A CA 1
ATOM 695 C C . SER A 1 91 ? -1.559 9.164 3.915 1.00 91.31 91 SER A C 1
ATOM 697 O O . SER A 1 91 ? -2.254 9.408 2.929 1.00 91.31 91 SER A O 1
ATOM 699 N N . SER A 1 92 ? -1.676 8.016 4.587 1.00 93.00 92 SER A N 1
ATOM 700 C CA . SER A 1 92 ? -2.699 7.006 4.264 1.00 93.00 92 SER A CA 1
ATOM 701 C C . SER A 1 92 ? -4.124 7.542 4.394 1.00 93.00 92 SER A C 1
ATOM 703 O O . SER A 1 92 ? -5.029 7.046 3.733 1.00 93.00 92 SER A O 1
ATOM 705 N N . GLN A 1 93 ? -4.317 8.585 5.203 1.00 93.94 93 GLN A N 1
ATOM 706 C CA . GLN A 1 93 ? -5.620 9.202 5.442 1.00 93.94 93 GLN A CA 1
ATOM 707 C C 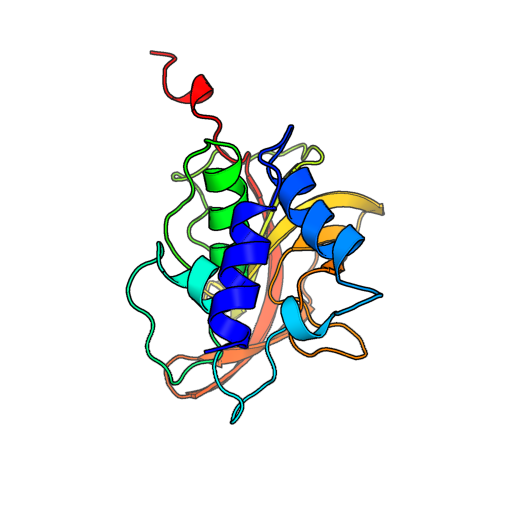. GLN A 1 93 ? -5.983 10.250 4.376 1.00 93.94 93 GLN A C 1
ATOM 709 O O . GLN A 1 93 ? -7.112 10.724 4.351 1.00 93.94 93 GLN A O 1
ATOM 714 N N . SER A 1 94 ? -5.059 10.598 3.470 1.00 92.56 94 SER A N 1
ATOM 715 C CA . SER A 1 94 ? -5.291 11.585 2.398 1.00 92.56 94 SER A CA 1
ATOM 716 C C . SER A 1 94 ? -6.285 11.132 1.322 1.00 92.56 94 SER A C 1
ATOM 718 O O . SER A 1 94 ? -6.713 11.939 0.502 1.00 92.56 94 SER A O 1
ATOM 720 N N . PHE A 1 95 ? -6.645 9.849 1.327 1.00 94.25 95 PHE A N 1
ATOM 721 C CA . PHE A 1 95 ? -7.643 9.272 0.433 1.00 94.25 95 PHE A CA 1
ATOM 722 C C . PHE A 1 95 ? -9.068 9.346 0.999 1.00 94.25 95 PHE A C 1
ATOM 724 O O . PHE A 1 95 ? -10.012 9.020 0.290 1.00 94.25 95 PHE A O 1
ATOM 731 N N . LEU A 1 96 ? -9.246 9.748 2.264 1.00 94.19 96 LEU A N 1
ATOM 732 C CA . LEU A 1 96 ? -10.573 9.848 2.871 1.00 94.19 96 LEU A CA 1
ATOM 733 C C . LEU A 1 96 ? -11.431 10.928 2.177 1.00 94.19 96 LEU A C 1
ATOM 735 O O . LEU A 1 96 ? -10.890 11.897 1.631 1.00 94.19 96 LEU A O 1
ATOM 739 N N . PRO A 1 97 ? -12.770 10.809 2.226 1.00 93.06 97 PRO A N 1
ATOM 740 C CA . PRO A 1 97 ? -13.675 11.845 1.753 1.00 93.06 97 PRO A CA 1
ATOM 741 C C . PRO A 1 97 ? -13.355 13.227 2.354 1.00 93.06 97 PRO A C 1
ATOM 743 O O . PRO A 1 97 ? -12.956 13.314 3.518 1.00 93.06 97 PRO A O 1
ATOM 746 N N . PRO A 1 98 ? -13.544 14.317 1.588 1.00 92.12 98 PRO A N 1
ATOM 747 C CA . PRO A 1 98 ? -14.162 14.363 0.259 1.00 92.12 98 PRO A CA 1
ATOM 748 C C . PRO A 1 98 ? -13.190 14.104 -0.909 1.00 92.12 98 PRO A C 1
ATOM 750 O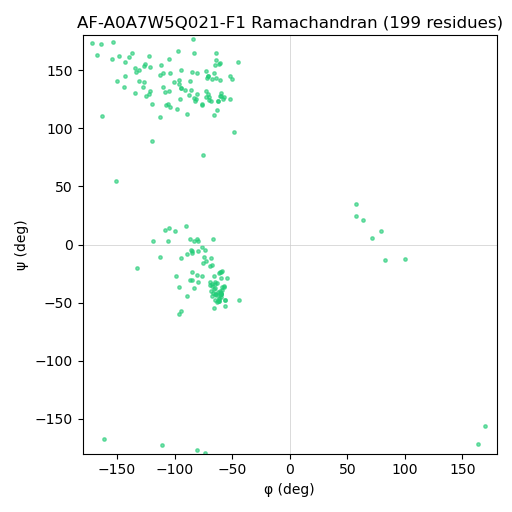 O . PRO A 1 98 ? -13.598 14.234 -2.058 1.00 92.12 98 PRO A O 1
ATOM 753 N N . ALA A 1 99 ? -11.919 13.766 -0.653 1.00 90.94 99 ALA A N 1
ATOM 754 C CA . ALA A 1 99 ? -10.913 13.648 -1.714 1.00 90.94 99 ALA A CA 1
ATOM 755 C C . ALA A 1 99 ? -11.210 12.506 -2.702 1.00 90.94 99 ALA A C 1
ATOM 757 O O . ALA A 1 99 ? -10.979 12.653 -3.902 1.00 90.94 99 ALA A O 1
ATOM 758 N N . PHE A 1 100 ? -11.736 11.386 -2.199 1.00 94.12 100 PHE A N 1
ATOM 759 C CA . PHE A 1 100 ? -12.182 10.248 -3.000 1.00 94.12 100 PHE A CA 1
ATOM 760 C C . PHE A 1 100 ? -13.559 9.789 -2.523 1.00 94.12 100 PHE A C 1
ATOM 762 O O . PHE A 1 100 ? -13.897 9.906 -1.342 1.00 94.12 100 PHE A O 1
ATOM 769 N N . ALA A 1 101 ? -14.358 9.267 -3.453 1.00 92.88 101 ALA A N 1
ATOM 770 C CA . ALA A 1 101 ? -15.694 8.774 -3.155 1.00 92.88 101 ALA A CA 1
ATOM 771 C C . ALA A 1 101 ? -15.614 7.481 -2.334 1.00 92.88 101 ALA A C 1
ATOM 773 O O . ALA A 1 101 ? -14.984 6.510 -2.762 1.00 92.88 101 ALA A O 1
ATOM 774 N N . ALA A 1 102 ? -16.264 7.475 -1.169 1.00 95.81 102 ALA A N 1
ATOM 775 C CA . ALA A 1 102 ? -16.450 6.272 -0.368 1.00 95.81 102 ALA A CA 1
ATOM 776 C C . ALA A 1 102 ? -17.348 5.264 -1.095 1.00 95.81 102 ALA A C 1
ATOM 778 O O . ALA A 1 102 ? -18.256 5.652 -1.833 1.00 95.81 102 ALA A O 1
ATOM 779 N N . VAL A 1 103 ? -17.093 3.974 -0.879 1.00 96.00 103 VAL A N 1
ATOM 780 C CA . VAL A 1 103 ? -17.858 2.888 -1.500 1.00 96.00 103 VAL A CA 1
ATOM 781 C C . VAL A 1 103 ? -18.217 1.819 -0.471 1.00 96.00 103 VAL A C 1
ATOM 783 O O . VAL A 1 103 ? -17.356 1.325 0.254 1.00 96.00 103 VAL A O 1
ATOM 786 N N . ASP A 1 104 ? -19.494 1.438 -0.434 1.00 94.31 104 ASP A N 1
ATOM 787 C CA . ASP A 1 104 ? -20.003 0.435 0.518 1.00 94.31 104 ASP A CA 1
ATOM 788 C C . ASP A 1 104 ? -19.812 -1.003 0.020 1.00 94.31 104 ASP A C 1
ATOM 790 O O . ASP A 1 104 ? -19.778 -1.955 0.796 1.00 94.31 104 ASP A O 1
ATOM 794 N N . ARG A 1 105 ? -19.704 -1.171 -1.303 1.00 95.75 105 ARG A N 1
ATOM 795 C CA . ARG A 1 105 ? -19.502 -2.460 -1.972 1.00 95.75 105 ARG A CA 1
ATOM 796 C C . ARG A 1 105 ? -18.185 -2.406 -2.743 1.00 95.75 105 ARG A C 1
ATOM 798 O O . ARG A 1 105 ? -18.200 -1.976 -3.901 1.00 95.75 105 ARG A O 1
ATOM 805 N N . PRO A 1 106 ? -17.057 -2.771 -2.109 1.00 97.00 106 PRO A N 1
ATOM 806 C CA . PRO A 1 106 ? -15.758 -2.663 -2.749 1.00 97.00 106 PRO A CA 1
ATOM 807 C C . PRO A 1 106 ? -15.632 -3.645 -3.915 1.00 97.00 106 PRO A C 1
ATOM 809 O O . PRO A 1 106 ? -16.093 -4.787 -3.847 1.00 97.00 106 PRO A O 1
ATOM 812 N N . GLN A 1 107 ? -14.977 -3.197 -4.976 1.00 97.12 107 GLN A N 1
ATOM 813 C CA . GLN A 1 107 ? -14.568 -4.000 -6.124 1.00 97.12 107 GLN A CA 1
ATOM 814 C C . GLN A 1 107 ? -13.046 -4.119 -6.148 1.00 97.12 107 GLN A C 1
ATOM 816 O O . GLN A 1 107 ? -12.349 -3.249 -5.627 1.00 97.12 107 GLN A O 1
ATOM 821 N N . GLU A 1 108 ? -12.516 -5.183 -6.756 1.00 98.00 108 GLU A N 1
ATOM 822 C CA . GLU A 1 108 ? -11.067 -5.327 -6.927 1.00 98.00 108 GLU A CA 1
ATOM 823 C C . GLU A 1 108 ? -10.470 -4.064 -7.570 1.00 98.00 108 GLU A C 1
ATOM 8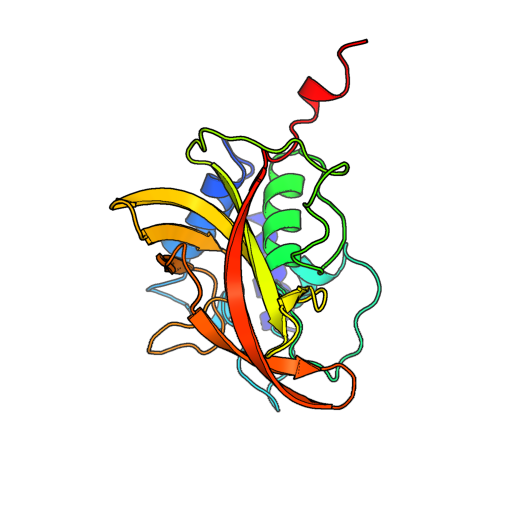25 O O . GLU A 1 108 ? -10.890 -3.636 -8.647 1.00 98.00 108 GLU A O 1
ATOM 830 N N . GLY A 1 109 ? -9.468 -3.489 -6.905 1.00 97.56 109 GLY A N 1
ATOM 831 C CA . GLY A 1 109 ? -8.834 -2.235 -7.294 1.00 97.56 109 GLY A CA 1
ATOM 832 C C . GLY A 1 109 ? -9.304 -1.013 -6.509 1.00 97.56 109 GLY A C 1
ATOM 833 O O . GLY A 1 109 ? -8.614 0.003 -6.553 1.00 97.56 109 GLY A O 1
ATOM 834 N N . ASP A 1 110 ? -10.394 -1.104 -5.740 1.00 98.06 110 ASP A N 1
ATOM 835 C CA . ASP A 1 110 ? -10.743 -0.076 -4.755 1.00 98.06 110 ASP A CA 1
ATOM 836 C C . ASP A 1 110 ? -9.647 0.068 -3.700 1.00 98.06 110 ASP A C 1
ATOM 838 O O . ASP A 1 110 ? -8.861 -0.842 -3.457 1.00 98.06 110 ASP A O 1
ATOM 842 N N . VAL A 1 111 ? -9.561 1.227 -3.062 1.00 98.31 111 VAL A N 1
ATOM 843 C CA . VAL A 1 111 ? -8.526 1.514 -2.071 1.00 98.31 111 VAL A CA 1
ATOM 844 C C . VAL A 1 111 ? -9.095 1.288 -0.674 1.00 98.31 111 VAL A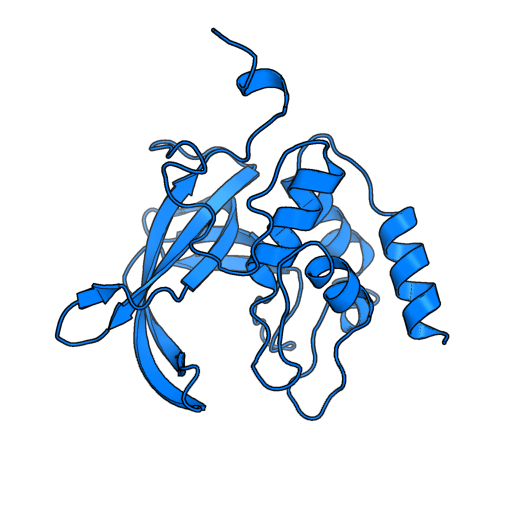 C 1
ATOM 846 O O . VAL A 1 111 ? -10.011 1.988 -0.251 1.00 98.31 111 VAL A O 1
ATOM 849 N N . ALA A 1 112 ? -8.540 0.320 0.053 1.00 98.56 112 ALA A N 1
ATOM 850 C CA . ALA A 1 112 ? -8.854 0.065 1.452 1.00 98.56 112 ALA A CA 1
ATOM 851 C C . ALA A 1 112 ? -8.053 1.016 2.348 1.00 98.56 112 ALA A C 1
ATOM 853 O O . ALA A 1 112 ? -6.818 1.029 2.303 1.00 98.56 112 ALA A O 1
ATOM 854 N N . ILE A 1 113 ? -8.745 1.788 3.186 1.00 98.06 113 ILE A N 1
ATOM 855 C CA . ILE A 1 113 ? -8.134 2.725 4.130 1.00 98.06 113 ILE A CA 1
ATOM 856 C C . ILE A 1 113 ? -8.287 2.163 5.539 1.00 98.06 113 ILE A C 1
ATOM 858 O O . ILE A 1 113 ? -9.396 1.981 6.036 1.00 98.06 113 ILE A O 1
ATOM 862 N N . PHE A 1 114 ? -7.162 1.930 6.204 1.00 97.81 114 PHE A N 1
ATOM 863 C CA . PHE A 1 114 ? -7.097 1.565 7.612 1.00 97.81 114 PHE A CA 1
ATOM 864 C C . PHE A 1 114 ? -6.729 2.790 8.441 1.00 97.81 114 PHE A C 1
ATOM 866 O O . PHE A 1 114 ? -5.835 3.552 8.062 1.00 97.81 114 PHE A O 1
ATOM 873 N N . THR A 1 115 ? -7.353 2.947 9.604 1.00 96.25 115 THR A N 1
ATOM 874 C CA . THR A 1 115 ? -7.152 4.104 10.489 1.00 96.25 115 THR A CA 1
ATOM 875 C C . THR A 1 115 ? -6.794 3.640 11.893 1.00 96.25 115 THR A C 1
ATOM 877 O O . THR A 1 115 ? -7.335 2.652 12.386 1.00 96.25 115 THR A O 1
ATOM 880 N N . CYS A 1 116 ? -5.852 4.342 12.525 1.00 94.31 116 CYS A N 1
ATOM 881 C CA . CYS A 1 116 ? -5.435 4.112 13.902 1.00 94.31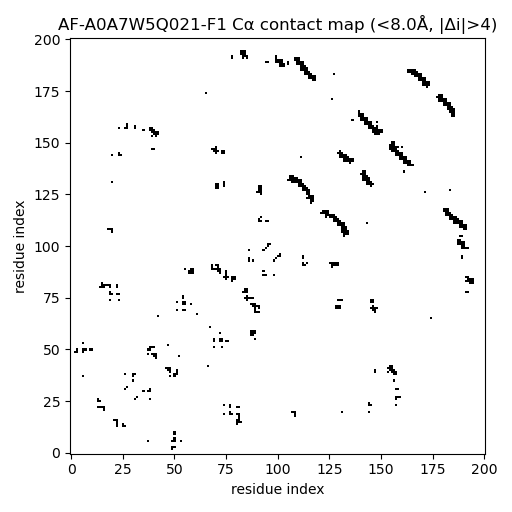 116 CYS A CA 1
ATOM 882 C C . CYS A 1 116 ? -6.199 5.020 14.872 1.00 94.31 116 CYS A C 1
ATOM 884 O O . CYS A 1 116 ? -6.274 6.235 14.678 1.00 94.31 116 CYS A O 1
ATOM 886 N N . PHE A 1 117 ? -6.667 4.431 15.966 1.00 93.06 117 PHE A N 1
ATOM 887 C CA . PHE A 1 117 ? -7.382 5.087 17.049 1.00 93.06 117 PHE A CA 1
ATOM 888 C C . PHE A 1 117 ? -6.626 4.888 18.367 1.00 93.06 117 PHE A C 1
ATOM 890 O O . PHE A 1 117 ? -6.193 3.780 18.692 1.00 93.06 117 PHE A O 1
ATOM 897 N N . SER A 1 118 ? -6.438 5.969 19.120 1.00 88.38 118 SER A N 1
ATOM 898 C CA . SER A 1 118 ? -5.805 5.932 20.442 1.00 88.38 118 SER A CA 1
ATOM 899 C C . SER A 1 118 ? -6.704 5.276 21.487 1.00 88.38 118 SER A C 1
ATOM 901 O O . SER A 1 118 ? -7.918 5.467 21.489 1.00 88.38 118 SER A O 1
ATOM 903 N N . GLU A 1 119 ? -6.101 4.550 22.425 1.00 81.44 119 GLU A N 1
ATOM 904 C CA . GLU A 1 119 ? -6.791 4.074 23.625 1.00 81.44 119 GLU A CA 1
ATOM 905 C C . GLU A 1 119 ? -6.590 5.056 24.798 1.00 81.44 119 GLU A C 1
ATOM 907 O O . GLU A 1 119 ? -5.566 5.741 24.857 1.00 81.44 119 GLU A O 1
ATOM 912 N N . PRO A 1 120 ? -7.546 5.164 25.744 1.00 75.62 120 PRO A N 1
ATOM 913 C CA . PRO A 1 120 ? -8.896 4.583 25.733 1.00 75.62 120 PRO A CA 1
ATOM 914 C C . PRO A 1 120 ? -9.918 5.451 24.977 1.00 75.62 120 PRO A C 1
ATOM 916 O O . PRO A 1 120 ? -11.069 5.064 24.822 1.00 75.62 120 PRO A O 1
ATOM 919 N N . LYS A 1 121 ? -9.522 6.652 24.536 1.00 69.38 121 LYS A N 1
ATOM 920 C CA . LYS A 1 121 ? -10.445 7.690 24.048 1.00 69.38 121 LYS A CA 1
ATOM 921 C C . LYS A 1 121 ? -11.026 7.417 22.655 1.00 69.38 121 LYS A C 1
ATOM 923 O O . LYS A 1 121 ? -11.900 8.160 22.225 1.00 69.38 121 LYS A O 1
ATOM 928 N N . GLY A 1 122 ? -10.513 6.423 21.930 1.00 81.50 122 GLY A N 1
ATOM 929 C CA . GLY A 1 122 ? -10.958 6.074 20.581 1.00 81.50 122 GLY A CA 1
ATOM 930 C C . GLY A 1 122 ? -10.718 7.178 19.549 1.00 81.50 122 GLY A C 1
ATOM 931 O O . GLY A 1 122 ? -11.393 7.210 18.525 1.00 81.50 122 GLY A O 1
ATOM 932 N N . GLN A 1 123 ? -9.797 8.115 19.804 1.00 86.06 123 GLN A N 1
ATOM 933 C CA . GLN A 1 123 ? -9.573 9.255 18.910 1.00 86.06 123 GLN A CA 1
ATOM 934 C C . GLN A 1 123 ? -8.705 8.837 17.726 1.00 86.06 123 GLN A C 1
ATOM 936 O O . GLN A 1 123 ? -7.632 8.266 17.940 1.00 86.06 123 GLN A O 1
ATOM 941 N N . ASN A 1 124 ? -9.143 9.152 16.502 1.00 88.56 124 ASN A N 1
ATOM 942 C CA . ASN A 1 124 ? -8.332 9.006 15.292 1.00 88.56 124 ASN A CA 1
ATOM 943 C C . ASN A 1 124 ? -7.046 9.831 15.447 1.00 88.56 124 ASN A C 1
ATOM 945 O O . ASN A 1 124 ? -7.108 11.030 15.710 1.00 88.56 124 ASN A O 1
ATOM 949 N N . ILE A 1 125 ? -5.891 9.188 15.284 1.00 87.00 125 ILE A N 1
ATOM 950 C CA . ILE A 1 125 ? -4.582 9.837 15.452 1.00 87.00 125 ILE A CA 1
ATOM 951 C C . ILE A 1 125 ? -3.921 10.245 14.127 1.00 87.00 125 ILE A C 1
ATOM 953 O O . ILE A 1 125 ? -2.730 10.539 14.098 1.00 87.00 125 ILE A O 1
ATOM 957 N N . GLY A 1 126 ? -4.656 10.207 13.013 1.00 84.94 126 GLY A N 1
ATOM 958 C CA . GLY A 1 126 ? -4.162 10.583 11.684 1.00 84.94 126 GLY A CA 1
ATOM 959 C C . GLY A 1 126 ? -3.162 9.596 11.070 1.00 84.94 126 GLY A C 1
ATOM 960 O O . GLY A 1 126 ? -2.625 9.858 9.997 1.00 84.94 126 GLY A O 1
ATOM 961 N N . LEU A 1 127 ? -2.918 8.458 11.727 1.00 88.94 127 LEU A N 1
ATOM 962 C CA . LEU A 1 127 ? -2.063 7.374 11.242 1.00 88.94 127 LEU A CA 1
ATOM 963 C C . LEU A 1 127 ? -2.907 6.194 10.766 1.00 88.94 127 LEU A C 1
ATOM 965 O O . LEU A 1 127 ? -4.051 6.015 11.178 1.00 88.94 127 LEU A O 1
ATOM 969 N N . GLY A 1 128 ? -2.320 5.338 9.938 1.00 93.06 128 GLY A N 1
ATOM 970 C CA . GLY A 1 128 ? -3.039 4.206 9.377 1.00 93.06 128 GLY A CA 1
ATOM 971 C C . GLY A 1 128 ? -2.266 3.511 8.273 1.00 93.06 128 GLY A C 1
ATOM 972 O O . GLY A 1 128 ? -1.043 3.628 8.196 1.00 93.06 128 GLY A O 1
ATOM 973 N N . HIS A 1 129 ? -2.988 2.825 7.401 1.00 96.12 129 HIS A N 1
ATOM 974 C CA . HIS A 1 129 ? -2.432 2.140 6.242 1.00 96.12 129 HIS A CA 1
ATOM 975 C C . HIS A 1 129 ? -3.390 2.249 5.058 1.00 96.12 129 HIS A C 1
ATOM 977 O O . HIS A 1 129 ? -4.580 2.485 5.244 1.00 96.12 129 HIS A O 1
ATOM 983 N N . VAL A 1 130 ? -2.863 2.106 3.848 1.00 97.56 130 VAL A N 1
ATOM 984 C CA . VAL A 1 130 ? -3.651 2.139 2.622 1.00 97.56 130 VAL A CA 1
ATOM 985 C C . VAL A 1 130 ? -3.075 1.141 1.626 1.00 97.56 130 VAL A C 1
ATOM 987 O O . VAL A 1 130 ? -1.855 1.066 1.469 1.00 97.56 130 VAL A O 1
ATOM 990 N N . ALA A 1 131 ? -3.951 0.373 0.987 1.00 98.56 131 ALA A N 1
ATOM 991 C CA . ALA A 1 131 ? -3.602 -0.628 -0.014 1.00 98.56 131 ALA A CA 1
ATOM 992 C C . ALA A 1 131 ? -4.785 -0.855 -0.970 1.00 98.56 131 ALA A C 1
ATOM 994 O O . ALA A 1 131 ? -5.925 -0.541 -0.624 1.00 98.56 131 ALA A O 1
ATOM 995 N N . PHE A 1 132 ? -4.540 -1.406 -2.159 1.00 98.69 132 PHE A N 1
ATOM 996 C CA . PHE A 1 132 ? -5.627 -1.808 -3.050 1.00 98.69 132 PHE A CA 1
ATOM 997 C C . PHE A 1 132 ? -6.318 -3.058 -2.503 1.00 98.69 132 PHE A C 1
ATOM 999 O O . PHE A 1 132 ? -5.660 -4.029 -2.142 1.00 98.69 132 PHE A O 1
ATOM 1006 N N . PHE A 1 133 ? -7.641 -3.050 -2.453 1.00 98.75 133 PHE A N 1
ATOM 1007 C CA . PHE A 1 133 ? -8.473 -4.201 -2.153 1.00 98.75 133 PHE A CA 1
ATOM 1008 C C . PHE A 1 133 ? -8.445 -5.186 -3.323 1.00 98.75 133 PHE A C 1
ATOM 1010 O O . PHE A 1 133 ? -8.687 -4.811 -4.470 1.00 98.75 133 PHE A O 1
ATOM 1017 N N . ARG A 1 134 ? -8.179 -6.459 -3.020 1.00 98.62 134 ARG A N 1
ATOM 1018 C CA . ARG A 1 134 ? -8.272 -7.562 -3.981 1.00 98.62 134 ARG A CA 1
ATOM 1019 C C . ARG A 1 134 ? -9.618 -8.271 -3.872 1.00 98.62 134 ARG A C 1
ATOM 1021 O O . ARG A 1 134 ? -10.348 -8.383 -4.848 1.00 98.62 134 ARG A O 1
ATOM 1028 N N . ARG A 1 135 ? -9.901 -8.819 -2.690 1.00 98.62 135 ARG A N 1
ATOM 1029 C CA . ARG A 1 135 ? -11.072 -9.665 -2.419 1.00 98.62 135 ARG A CA 1
ATOM 1030 C C . ARG A 1 135 ? -11.269 -9.861 -0.923 1.00 98.62 135 ARG A C 1
ATOM 1032 O O . ARG A 1 135 ? -10.328 -9.704 -0.145 1.00 98.62 135 ARG A O 1
ATOM 1039 N N . PHE A 1 136 ? -12.458 -10.301 -0.533 1.00 98.56 136 PHE A N 1
ATOM 1040 C CA . PHE A 1 136 ? -12.677 -10.877 0.790 1.00 98.56 136 PHE A CA 1
ATOM 1041 C C . PHE A 1 136 ? -12.022 -12.262 0.887 1.00 98.56 136 PHE A C 1
ATOM 1043 O O . PHE A 1 136 ? -11.962 -13.020 -0.087 1.00 98.56 136 PHE A O 1
ATOM 1050 N N . VAL A 1 137 ? -11.483 -12.567 2.065 1.00 98.12 137 VAL A N 1
ATOM 1051 C CA . VAL A 1 137 ? -11.151 -13.940 2.469 1.00 98.12 137 VAL A CA 1
ATOM 1052 C C . VAL A 1 137 ? -12.374 -14.556 3.144 1.00 98.12 137 VAL A C 1
ATOM 1054 O O . VAL A 1 137 ? -12.733 -15.688 2.844 1.00 98.12 137 VAL A O 1
ATOM 1057 N N . ASP A 1 138 ? -13.003 -13.774 4.019 1.00 97.56 138 ASP A N 1
ATOM 1058 C CA . ASP A 1 138 ? -14.204 -14.072 4.795 1.00 97.56 138 ASP A CA 1
ATOM 1059 C C . ASP A 1 138 ? -14.823 -12.743 5.287 1.00 97.56 138 ASP A C 1
ATOM 1061 O O . ASP A 1 138 ? -14.453 -11.667 4.808 1.00 97.56 138 ASP A O 1
ATOM 1065 N N . GLU A 1 139 ? -15.767 -12.810 6.227 1.00 96.25 139 GLU A N 1
ATOM 1066 C CA . GLU A 1 139 ? -16.457 -11.644 6.801 1.00 96.25 139 GLU A CA 1
ATOM 1067 C C . GLU A 1 139 ? -15.547 -10.733 7.644 1.00 96.25 139 GLU A C 1
ATOM 1069 O O . GLU A 1 139 ? -15.887 -9.577 7.886 1.00 96.25 139 GLU A O 1
ATOM 1074 N N . GLU A 1 140 ? -14.381 -11.218 8.075 1.00 97.44 140 GLU A N 1
ATOM 1075 C CA . GLU A 1 140 ? -13.489 -10.507 8.993 1.00 97.44 140 GLU A CA 1
ATOM 1076 C C . GLU A 1 140 ? -12.172 -10.082 8.346 1.00 97.44 140 GLU A C 1
ATOM 1078 O O . GLU A 1 140 ? -11.397 -9.337 8.957 1.00 97.44 140 GLU A O 1
ATOM 1083 N N . ARG A 1 141 ? -11.865 -10.560 7.136 1.00 98.44 141 ARG A N 1
ATOM 1084 C CA . ARG A 1 141 ? -10.548 -10.395 6.513 1.00 98.44 141 ARG A CA 1
ATOM 1085 C C . ARG A 1 141 ? -10.630 -10.165 5.014 1.00 98.44 141 ARG A C 1
ATOM 1087 O O . ARG A 1 141 ? -11.419 -10.773 4.292 1.00 98.44 141 ARG A O 1
ATOM 1094 N N . ILE A 1 142 ? -9.706 -9.345 4.528 1.00 98.62 142 ILE A N 1
ATOM 1095 C CA . ILE A 1 142 ? -9.533 -9.043 3.107 1.00 98.62 142 ILE A CA 1
ATOM 1096 C C . ILE A 1 142 ? -8.108 -9.319 2.658 1.00 98.62 142 ILE A C 1
ATOM 1098 O O . ILE A 1 142 ? -7.164 -9.264 3.443 1.00 98.62 142 ILE A O 1
ATOM 1102 N N . VAL A 1 143 ? -7.955 -9.582 1.370 1.00 98.75 143 VAL A N 1
ATOM 1103 C CA . VAL A 1 143 ? -6.672 -9.562 0.680 1.00 98.75 143 VAL A CA 1
ATOM 1104 C C . VAL A 1 143 ? -6.447 -8.163 0.121 1.00 98.75 143 VAL A C 1
ATOM 1106 O O . VAL A 1 143 ? -7.338 -7.604 -0.525 1.00 98.75 143 VAL A O 1
ATOM 1109 N N . VAL A 1 144 ? -5.254 -7.615 0.338 1.00 98.81 144 VAL A N 1
ATOM 1110 C CA . VAL A 1 144 ? -4.828 -6.330 -0.219 1.00 98.81 144 VAL A CA 1
ATOM 1111 C C . VAL A 1 144 ? -3.498 -6.437 -0.961 1.00 98.81 144 VAL A C 1
ATOM 1113 O O . VAL A 1 144 ? -2.673 -7.294 -0.649 1.00 98.81 144 VAL A O 1
ATOM 1116 N N . VAL A 1 145 ? -3.285 -5.540 -1.923 1.00 98.81 145 VAL A N 1
ATOM 1117 C CA . VAL A 1 145 ? -2.047 -5.379 -2.696 1.00 98.81 145 VAL A CA 1
ATOM 1118 C C . VAL A 1 145 ? -1.514 -3.972 -2.456 1.00 98.81 145 VAL A C 1
ATOM 1120 O O . VAL A 1 145 ? -2.203 -2.983 -2.718 1.00 98.81 145 VAL A O 1
ATOM 1123 N N . GLY A 1 146 ? -0.293 -3.850 -1.940 1.00 98.38 146 GLY A N 1
ATOM 1124 C CA . GLY A 1 146 ? 0.216 -2.547 -1.525 1.00 98.38 146 GLY A CA 1
ATOM 1125 C C . GLY A 1 146 ? 1.687 -2.533 -1.145 1.00 98.38 146 GLY A C 1
ATOM 1126 O O . GLY A 1 146 ? 2.356 -3.562 -1.087 1.00 98.38 146 GLY A O 1
ATOM 1127 N N . GLY A 1 147 ? 2.180 -1.322 -0.893 1.00 97.56 147 GLY A N 1
ATOM 1128 C CA . GLY A 1 147 ? 3.540 -1.047 -0.444 1.00 97.56 147 GLY A CA 1
ATOM 1129 C C . GLY A 1 147 ? 3.621 -0.867 1.069 1.00 97.56 147 GLY A C 1
ATOM 1130 O O . GLY A 1 147 ? 2.618 -0.655 1.747 1.00 97.56 147 GLY A O 1
ATOM 1131 N N . ASN A 1 148 ? 4.838 -0.884 1.600 1.00 95.81 148 ASN A N 1
ATOM 1132 C CA . ASN A 1 148 ? 5.138 -0.751 3.025 1.00 95.81 148 ASN A CA 1
ATOM 1133 C C . ASN A 1 148 ? 4.450 -1.808 3.901 1.00 95.81 148 ASN A C 1
ATOM 1135 O O . ASN A 1 148 ? 4.032 -1.525 5.026 1.00 95.81 148 ASN A O 1
ATOM 1139 N N . GLN A 1 149 ? 4.308 -3.024 3.378 1.00 95.19 149 GLN A N 1
ATOM 1140 C CA . GLN A 1 149 ? 3.732 -4.142 4.111 1.00 95.19 149 GLN A CA 1
ATOM 1141 C C . GLN A 1 149 ? 4.848 -4.985 4.725 1.00 95.19 149 GLN A C 1
ATOM 1143 O O . GLN A 1 149 ? 5.869 -5.230 4.091 1.00 95.19 149 GLN A O 1
ATOM 1148 N N . ALA A 1 150 ? 4.657 -5.426 5.966 1.00 93.88 150 ALA A N 1
ATOM 1149 C CA . ALA A 1 150 ? 5.552 -6.389 6.599 1.00 93.88 150 ALA A CA 1
ATOM 1150 C C . ALA A 1 150 ? 5.139 -7.826 6.245 1.00 93.88 150 ALA A C 1
ATOM 1152 O O . ALA A 1 150 ? 3.952 -8.161 6.380 1.00 93.88 150 ALA A O 1
ATOM 1153 N N . THR A 1 151 ? 6.117 -8.643 5.859 1.00 94.62 151 THR A N 1
ATOM 1154 C CA . THR A 1 151 ? 6.049 -10.105 5.707 1.00 94.62 151 THR A CA 1
ATOM 1155 C C . THR A 1 151 ? 6.902 -10.779 6.791 1.00 94.62 151 THR A C 1
ATOM 1157 O O . THR A 1 151 ? 7.373 -10.111 7.715 1.00 94.62 151 THR A O 1
ATOM 1160 N N . GLN A 1 152 ? 7.082 -12.100 6.716 1.00 93.62 152 GLN A N 1
ATOM 1161 C CA . GLN A 1 152 ? 7.958 -12.827 7.635 1.00 93.62 152 GLN A CA 1
ATOM 1162 C C . GLN A 1 152 ? 9.442 -12.458 7.426 1.00 93.62 152 GLN A C 1
ATOM 1164 O O . GLN A 1 152 ? 10.198 -12.374 8.391 1.00 93.62 152 GLN A O 1
ATOM 1169 N N . GLU A 1 153 ? 9.843 -12.174 6.187 1.00 94.75 153 GLU A N 1
ATOM 1170 C CA . GLU A 1 153 ? 11.230 -11.918 5.784 1.00 94.75 153 G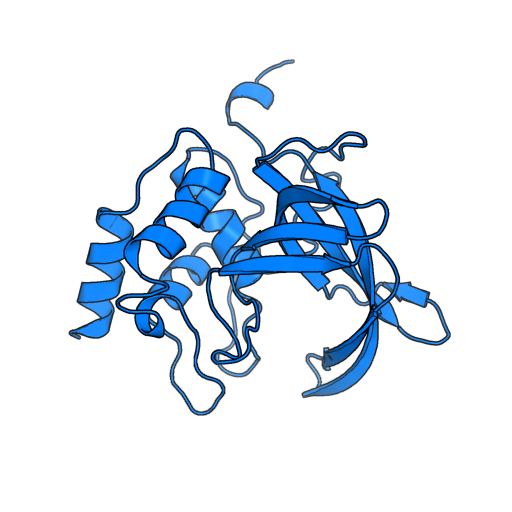LU A CA 1
ATOM 1171 C C . GLU A 1 153 ? 11.557 -10.423 5.670 1.00 94.75 153 GLU A C 1
ATOM 1173 O O . GLU A 1 153 ? 12.709 -10.020 5.839 1.00 94.75 153 GLU A O 1
ATOM 1178 N N . TYR A 1 154 ? 10.557 -9.583 5.387 1.00 94.56 154 TYR A N 1
ATOM 1179 C CA . TYR A 1 154 ? 10.750 -8.160 5.123 1.00 94.56 154 TYR A CA 1
ATOM 1180 C C . TYR A 1 154 ? 9.891 -7.310 6.047 1.00 94.56 154 TYR A C 1
ATOM 1182 O O . TYR A 1 154 ? 8.671 -7.435 6.089 1.00 94.56 154 TYR A O 1
ATOM 1190 N N . SER A 1 155 ? 10.514 -6.351 6.733 1.00 92.19 155 SER A N 1
ATOM 1191 C CA . SER A 1 155 ? 9.780 -5.386 7.559 1.00 92.19 155 SER A CA 1
ATOM 1192 C C . SER A 1 155 ? 8.941 -4.401 6.737 1.00 92.19 155 SER A C 1
ATOM 1194 O O . SER A 1 155 ? 8.070 -3.735 7.292 1.00 92.19 155 SER A O 1
ATOM 1196 N N . SER A 1 156 ? 9.237 -4.254 5.442 1.00 94.88 156 SER A N 1
ATOM 1197 C CA . SER A 1 156 ? 8.586 -3.300 4.545 1.00 94.88 156 SER A CA 1
ATOM 1198 C C . SER A 1 156 ? 8.856 -3.666 3.082 1.00 94.88 156 SER A C 1
ATOM 1200 O O . SER A 1 156 ? 9.991 -3.554 2.621 1.00 94.88 156 SER A O 1
ATOM 1202 N N . ILE A 1 157 ? 7.835 -4.113 2.351 1.00 97.88 157 ILE A N 1
ATOM 1203 C CA . ILE A 1 157 ? 7.922 -4.540 0.946 1.00 97.88 157 ILE A CA 1
ATOM 1204 C C . ILE A 1 157 ? 6.607 -4.257 0.198 1.00 97.88 157 ILE A C 1
ATOM 1206 O O . ILE A 1 157 ? 5.572 -4.008 0.826 1.00 97.88 157 ILE A O 1
ATOM 1210 N N . ILE A 1 158 ? 6.652 -4.249 -1.138 1.00 98.62 158 ILE A N 1
ATOM 1211 C CA . ILE A 1 158 ? 5.455 -4.374 -1.980 1.00 98.62 158 ILE A CA 1
ATOM 1212 C C . ILE A 1 158 ? 5.020 -5.841 -1.975 1.00 98.62 158 ILE A C 1
ATOM 1214 O O . ILE A 1 158 ? 5.790 -6.705 -2.383 1.00 98.62 158 ILE A O 1
ATOM 1218 N N . SER A 1 159 ? 3.806 -6.141 -1.522 1.00 98.56 159 SER A N 1
ATOM 1219 C CA . SER A 1 159 ? 3.319 -7.524 -1.489 1.00 98.56 159 SER A CA 1
ATOM 1220 C C . SER A 1 159 ? 1.798 -7.624 -1.566 1.00 98.56 159 SER A C 1
ATOM 1222 O O . SER A 1 159 ? 1.077 -6.626 -1.498 1.00 98.56 159 SER A O 1
ATOM 1224 N N . GLU A 1 160 ? 1.305 -8.856 -1.663 1.00 98.38 160 GLU A N 1
ATOM 1225 C CA . GLU A 1 160 ? -0.041 -9.191 -1.210 1.00 98.38 160 GLU A CA 1
ATOM 1226 C C . GLU A 1 160 ? -0.021 -9.393 0.313 1.00 98.38 160 GLU A C 1
ATOM 1228 O O . GLU A 1 160 ? 0.993 -9.815 0.883 1.00 98.38 160 GLU A O 1
ATOM 1233 N N . LYS A 1 161 ? -1.121 -9.061 0.993 1.00 97.81 161 LYS A N 1
ATOM 1234 C CA . LYS A 1 161 ? -1.282 -9.317 2.424 1.00 97.81 161 LYS A CA 1
ATOM 1235 C C . LYS A 1 161 ? -2.740 -9.554 2.797 1.00 97.81 161 LYS A C 1
ATOM 1237 O O . LYS A 1 161 ? -3.630 -8.854 2.325 1.00 97.81 161 LYS A O 1
ATOM 1242 N N . ILE A 1 162 ? -2.977 -10.505 3.700 1.00 98.25 162 ILE A N 1
ATOM 1243 C CA . ILE A 1 162 ? -4.271 -10.649 4.373 1.00 98.25 162 ILE A CA 1
ATOM 1244 C C . ILE A 1 162 ? -4.325 -9.652 5.530 1.00 98.25 162 ILE A C 1
ATOM 1246 O O . ILE A 1 162 ? -3.449 -9.650 6.398 1.00 98.25 162 ILE A O 1
ATOM 1250 N N . MET A 1 163 ? -5.355 -8.814 5.540 1.00 97.69 163 MET A N 1
ATOM 1251 C CA . MET A 1 163 ? -5.580 -7.782 6.543 1.00 97.69 163 MET A CA 1
ATOM 1252 C C . MET A 1 163 ? -6.944 -7.990 7.214 1.00 97.69 163 MET A C 1
ATOM 1254 O O . MET A 1 163 ? -7.948 -8.139 6.515 1.00 97.69 163 MET A O 1
ATOM 1258 N N . PRO A 1 164 ? -7.006 -7.997 8.554 1.00 97.88 164 PRO A N 1
ATOM 1259 C CA . PRO A 1 164 ? -8.268 -8.050 9.284 1.00 97.88 164 PRO A CA 1
ATOM 1260 C C . PRO A 1 164 ? -9.017 -6.715 9.209 1.00 97.88 164 PRO A C 1
ATOM 1262 O O . PRO A 1 164 ? -8.406 -5.647 9.150 1.00 97.88 164 PRO A O 1
ATOM 1265 N N . LEU A 1 165 ? -10.345 -6.787 9.243 1.00 97.44 165 LEU A N 1
ATOM 1266 C CA . LEU A 1 165 ? -11.248 -5.643 9.155 1.00 97.44 165 LEU A CA 1
ATOM 1267 C C . LEU A 1 165 ? -11.458 -4.955 10.507 1.00 97.44 165 LEU A C 1
ATOM 1269 O O . LEU A 1 165 ? -11.531 -3.729 10.562 1.00 97.44 165 LEU A O 1
ATOM 1273 N N . GLY A 1 166 ? -11.526 -5.734 11.590 1.00 95.19 166 GLY A N 1
ATOM 1274 C CA . GLY A 1 166 ? -11.757 -5.246 12.952 1.00 95.19 166 GLY A CA 1
ATOM 1275 C C . GLY A 1 166 ? -10.518 -4.679 13.656 1.00 95.19 166 GLY A C 1
ATOM 1276 O O . GLY A 1 166 ? -9.421 -4.618 13.101 1.00 95.19 166 GLY A O 1
ATOM 1277 N N . ASP A 1 167 ? -10.697 -4.287 14.920 1.00 94.50 167 ASP A N 1
ATOM 1278 C CA . ASP A 1 167 ? -9.677 -3.624 15.739 1.00 94.50 167 ASP A CA 1
ATOM 1279 C C . ASP A 1 167 ? -8.468 -4.524 16.041 1.00 94.50 167 ASP A C 1
ATOM 1281 O O . ASP A 1 167 ? -8.529 -5.446 16.856 1.00 94.50 167 ASP A O 1
ATOM 1285 N N . GLN A 1 168 ? -7.318 -4.184 15.462 1.00 94.19 168 GLN A N 1
ATOM 1286 C CA . GLN A 1 168 ? -6.041 -4.834 15.735 1.00 94.19 168 GLN A CA 1
ATOM 1287 C C . GLN A 1 168 ? -5.133 -3.968 16.602 1.00 94.19 168 GLN A C 1
ATOM 1289 O O . GLN A 1 168 ? -4.923 -2.793 16.281 1.00 94.19 168 GLN A O 1
ATOM 1294 N N . PRO A 1 169 ? -4.527 -4.523 17.664 1.00 92.94 169 PRO A N 1
ATOM 1295 C CA . PRO A 1 169 ? -3.512 -3.811 18.417 1.00 92.94 169 PRO A CA 1
ATOM 1296 C C . PRO A 1 169 ? -2.262 -3.639 17.551 1.00 92.94 169 PRO A C 1
ATOM 1298 O O . PRO A 1 169 ? -1.675 -4.604 17.063 1.00 92.94 169 PRO A O 1
ATOM 1301 N N . VAL A 1 170 ? -1.827 -2.397 17.371 1.00 90.88 170 VAL A N 1
ATOM 1302 C CA . VAL A 1 170 ? -0.590 -2.077 16.659 1.00 90.88 170 VAL A CA 1
ATOM 1303 C C . VAL A 1 170 ? 0.212 -1.038 17.426 1.00 90.88 170 VAL A C 1
ATOM 1305 O O . VAL A 1 170 ? -0.328 -0.196 18.142 1.00 90.88 170 VAL A O 1
ATOM 1308 N N . ARG A 1 171 ? 1.534 -1.072 17.252 1.00 88.56 171 ARG A N 1
ATOM 1309 C CA . ARG A 1 171 ? 2.426 -0.027 17.758 1.00 88.56 171 ARG A CA 1
ATOM 1310 C C . ARG A 1 171 ? 2.683 0.993 16.658 1.00 88.56 171 ARG A C 1
ATOM 1312 O O . ARG A 1 171 ? 2.950 0.625 15.509 1.00 88.56 171 ARG A O 1
ATOM 1319 N N . ARG A 1 172 ? 2.598 2.276 16.996 1.00 85.50 172 ARG A N 1
ATOM 1320 C CA . ARG A 1 172 ? 2.900 3.381 16.080 1.00 85.50 172 ARG A CA 1
ATOM 1321 C C . ARG A 1 172 ? 3.906 4.319 16.715 1.00 85.50 172 ARG A C 1
ATOM 1323 O O . ARG A 1 172 ? 3.785 4.656 17.888 1.00 85.50 172 ARG A O 1
ATOM 1330 N N . ARG A 1 173 ? 4.903 4.717 15.930 1.00 83.00 173 ARG A N 1
ATOM 1331 C CA . ARG A 1 173 ? 5.817 5.796 16.291 1.00 83.00 173 ARG A CA 1
ATO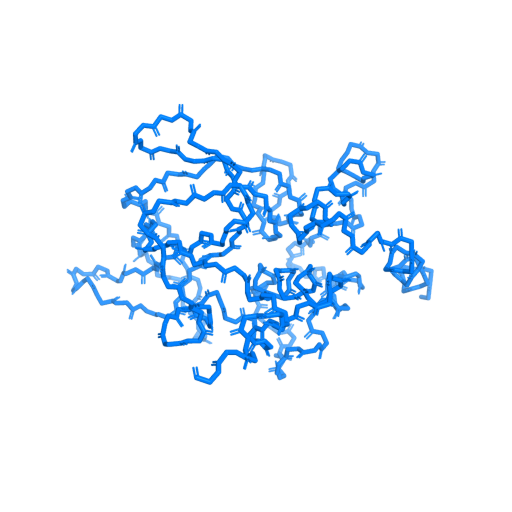M 1332 C C . ARG A 1 173 ? 5.144 7.116 15.923 1.00 83.00 173 ARG A C 1
ATOM 1334 O O . ARG A 1 173 ? 4.670 7.260 14.802 1.00 83.00 173 ARG A O 1
ATOM 1341 N N . LEU A 1 174 ? 5.043 8.022 16.884 1.00 77.94 174 LEU A N 1
ATOM 1342 C CA . LEU A 1 174 ? 4.577 9.387 16.677 1.00 77.94 174 LEU A CA 1
ATOM 1343 C C . LEU A 1 174 ? 5.730 10.260 16.182 1.00 77.94 174 LEU A C 1
ATOM 1345 O O . LEU A 1 174 ? 6.895 9.921 16.384 1.00 77.94 174 LEU A O 1
ATOM 1349 N N . ILE A 1 175 ? 5.400 11.440 15.656 1.00 71.25 175 ILE A N 1
ATOM 1350 C CA . ILE A 1 175 ? 6.390 12.438 15.221 1.00 71.25 175 ILE A CA 1
ATOM 1351 C C . ILE A 1 175 ? 7.324 12.895 16.356 1.00 71.25 175 ILE A C 1
ATOM 1353 O O . ILE A 1 175 ? 8.446 13.324 16.120 1.00 71.25 175 ILE A O 1
ATOM 1357 N N . THR A 1 176 ? 6.885 12.752 17.610 1.00 75.69 176 THR A N 1
ATOM 1358 C CA . THR A 1 176 ? 7.693 13.007 18.813 1.00 75.69 176 THR A CA 1
ATOM 1359 C C . THR A 1 176 ? 8.747 11.926 19.076 1.00 75.69 176 THR A C 1
ATOM 1361 O O . THR A 1 176 ? 9.501 12.020 20.040 1.00 75.69 176 THR A O 1
ATOM 1364 N N . GLY A 1 177 ? 8.771 10.853 18.281 1.00 76.00 177 GLY A N 1
ATOM 1365 C CA . GLY A 1 177 ? 9.594 9.664 18.491 1.00 76.00 177 GLY A CA 1
ATOM 1366 C C . GLY A 1 177 ? 8.993 8.651 19.471 1.00 76.00 177 GLY A C 1
ATOM 1367 O O . GLY A 1 177 ? 9.445 7.502 19.496 1.00 76.00 177 GLY A O 1
ATOM 1368 N N . ALA A 1 178 ? 7.959 9.029 20.232 1.00 82.00 178 ALA A N 1
ATOM 1369 C CA . ALA A 1 178 ? 7.272 8.145 21.169 1.00 82.00 178 ALA A CA 1
ATOM 1370 C C . ALA A 1 178 ? 6.578 6.986 20.442 1.00 82.00 178 ALA A C 1
ATOM 1372 O O . ALA A 1 178 ? 6.024 7.162 19.359 1.00 82.00 178 ALA A O 1
ATOM 1373 N N . VAL A 1 179 ? 6.574 5.798 21.048 1.00 84.94 179 VAL A N 1
ATOM 1374 C CA . VAL A 1 179 ? 5.841 4.640 20.525 1.00 84.94 179 VAL A CA 1
ATOM 1375 C C . VAL A 1 179 ? 4.586 4.434 21.356 1.00 84.94 179 VAL A C 1
ATOM 1377 O O . VAL A 1 179 ? 4.678 4.156 22.548 1.00 84.94 179 VAL A O 1
ATOM 1380 N N . VAL A 1 180 ? 3.426 4.532 20.715 1.00 86.12 180 VAL A N 1
ATOM 1381 C CA . VAL A 1 180 ? 2.113 4.358 21.342 1.00 86.12 180 VAL A CA 1
ATOM 1382 C C . VAL A 1 180 ? 1.440 3.074 20.866 1.00 86.12 180 VAL A C 1
ATOM 1384 O O . VAL A 1 180 ? 1.631 2.644 19.723 1.00 86.12 180 VAL A O 1
ATOM 1387 N N . SER A 1 181 ? 0.654 2.466 21.751 1.00 89.81 181 SER A N 1
ATOM 138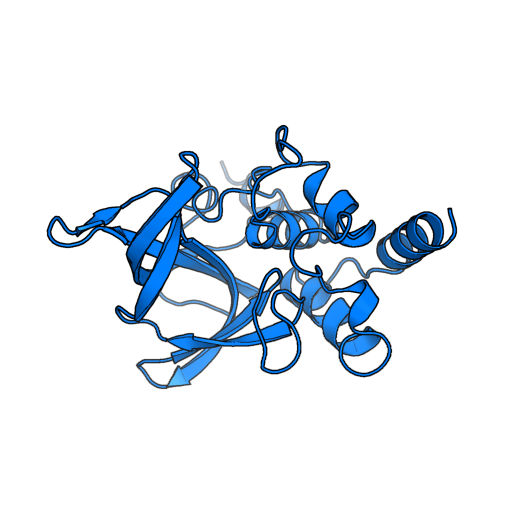8 C CA . SER A 1 181 ? -0.258 1.371 21.412 1.00 89.81 181 SER A CA 1
ATOM 1389 C C . SER A 1 181 ? -1.590 1.954 20.956 1.00 89.81 181 SER A C 1
ATOM 1391 O O . SER A 1 181 ? -2.154 2.818 21.625 1.00 89.81 181 SER A O 1
ATOM 1393 N N . VAL A 1 182 ? -2.068 1.507 19.799 1.00 92.06 182 VAL A N 1
ATOM 1394 C CA . VAL A 1 182 ? -3.305 1.985 19.171 1.00 92.06 182 VAL A CA 1
ATOM 1395 C C . VAL A 1 182 ? -4.066 0.819 18.558 1.00 92.06 182 VAL A C 1
ATOM 1397 O O . VAL A 1 182 ? -3.486 -0.236 18.287 1.00 92.06 182 VAL A O 1
ATOM 1400 N N . ARG A 1 183 ? -5.358 1.015 18.300 1.00 94.81 183 ARG A N 1
ATOM 1401 C CA . ARG A 1 183 ? -6.173 0.078 17.524 1.00 94.81 183 ARG A CA 1
ATOM 1402 C C . ARG A 1 183 ? -6.225 0.524 16.080 1.00 94.81 183 ARG A C 1
ATOM 1404 O O . ARG A 1 183 ? -6.588 1.662 15.807 1.00 94.81 183 ARG A O 1
ATOM 1411 N N . MET A 1 184 ? -5.849 -0.351 15.159 1.00 95.69 184 MET A N 1
ATOM 1412 C CA . MET A 1 184 ? -6.026 -0.127 13.732 1.00 95.69 184 MET A CA 1
ATOM 1413 C C . MET A 1 184 ? -7.123 -1.041 13.212 1.00 95.69 184 MET A C 1
ATOM 1415 O O . MET A 1 184 ? -7.073 -2.241 13.452 1.00 95.69 184 MET A O 1
ATOM 1419 N N . ARG A 1 185 ? -8.065 -0.479 12.464 1.00 96.75 185 ARG A N 1
ATOM 1420 C CA . ARG A 1 185 ? -9.127 -1.223 11.780 1.00 96.75 185 ARG A CA 1
ATOM 1421 C C . ARG A 1 185 ? -9.333 -0.688 10.377 1.00 96.75 185 ARG A C 1
ATOM 1423 O O . ARG A 1 185 ? -8.861 0.415 10.069 1.00 96.75 185 ARG A O 1
ATOM 1430 N N . LEU A 1 186 ? -10.036 -1.449 9.543 1.00 97.69 186 LEU A N 1
ATOM 1431 C CA . LEU A 1 186 ? -10.566 -0.909 8.299 1.00 97.69 186 LEU A CA 1
ATOM 1432 C C . LEU A 1 186 ? -11.510 0.253 8.648 1.00 97.69 186 LEU A C 1
ATOM 1434 O O . LEU A 1 186 ? -12.362 0.132 9.527 1.00 97.69 186 LEU A O 1
ATOM 1438 N N . ASN A 1 187 ? -11.318 1.391 7.988 1.00 97.00 187 ASN A N 1
ATOM 1439 C CA . ASN A 1 187 ? -12.190 2.554 8.099 1.00 97.00 187 ASN A CA 1
ATOM 1440 C C . ASN A 1 187 ? -13.228 2.529 6.975 1.00 97.00 187 ASN A C 1
ATOM 1442 O O . ASN A 1 187 ? -14.424 2.497 7.237 1.00 97.00 187 ASN A O 1
ATOM 1446 N N . MET A 1 188 ? -12.762 2.489 5.726 1.00 97.69 188 MET A N 1
ATOM 1447 C CA . MET A 1 188 ? -13.627 2.434 4.551 1.00 97.69 188 MET A CA 1
ATOM 1448 C C . MET A 1 188 ? -12.858 2.014 3.302 1.00 97.69 188 MET A C 1
ATOM 1450 O O . MET A 1 188 ? -11.625 1.944 3.301 1.00 97.69 188 MET A O 1
ATOM 1454 N N . PHE A 1 189 ? -13.609 1.793 2.230 1.00 98.19 189 PHE A N 1
ATOM 1455 C CA . PHE A 1 189 ? -13.089 1.703 0.877 1.00 98.19 189 PHE A CA 1
ATOM 1456 C C . PHE A 1 189 ? -13.395 2.988 0.114 1.00 98.19 189 PHE A C 1
ATOM 1458 O O . PHE A 1 189 ? -14.438 3.610 0.333 1.00 98.19 189 PHE A O 1
ATOM 1465 N N . VAL A 1 190 ? -12.511 3.364 -0.806 1.00 97.19 190 VAL A N 1
ATOM 1466 C CA . VAL A 1 190 ? -12.743 4.463 -1.748 1.00 97.19 190 VAL A CA 1
ATOM 1467 C C . VAL A 1 190 ? -12.423 4.038 -3.177 1.00 97.19 190 VAL A C 1
ATOM 1469 O O . VAL A 1 190 ? -11.542 3.208 -3.407 1.00 97.19 190 VAL A O 1
ATOM 1472 N N . ARG A 1 191 ? -13.120 4.630 -4.148 1.00 94.00 191 ARG A N 1
ATOM 1473 C CA . ARG A 1 191 ? -12.854 4.433 -5.580 1.00 94.00 191 ARG A CA 1
ATOM 1474 C C . ARG A 1 191 ? -11.606 5.239 -5.972 1.00 94.00 191 ARG A C 1
ATOM 1476 O O . ARG A 1 191 ? -11.626 6.459 -5.788 1.00 94.00 191 ARG A O 1
ATOM 1483 N N . PRO A 1 192 ? -10.519 4.638 -6.496 1.00 86.44 192 PRO A N 1
ATOM 1484 C CA . PRO A 1 192 ? -9.414 5.420 -7.044 1.00 86.44 192 PRO A CA 1
ATOM 1485 C C . PRO A 1 192 ? -9.931 6.231 -8.236 1.00 86.44 192 PRO A C 1
ATOM 1487 O O . PRO A 1 192 ? -10.510 5.676 -9.167 1.00 86.44 192 PRO A O 1
ATOM 1490 N N . GLY A 1 193 ? -9.760 7.553 -8.190 1.00 69.75 193 GLY A N 1
ATOM 1491 C CA . GLY A 1 193 ? -10.314 8.442 -9.208 1.00 69.75 193 GLY A CA 1
ATOM 1492 C C . GLY A 1 193 ? -9.735 8.155 -10.594 1.00 69.75 193 GLY A C 1
ATOM 1493 O O . GLY A 1 193 ? -8.519 8.231 -10.790 1.00 69.75 193 GLY A O 1
ATOM 1494 N N . SER A 1 194 ? -10.608 7.881 -11.563 1.00 56.22 194 SER A N 1
ATOM 1495 C CA . SER A 1 194 ? -10.265 7.956 -12.984 1.00 56.22 194 SER A CA 1
ATOM 1496 C C . SER A 1 194 ? -10.426 9.403 -13.466 1.00 56.22 194 SER A C 1
ATOM 1498 O O . SER A 1 194 ? -11.282 10.136 -12.967 1.00 56.22 194 SER A O 1
ATOM 1500 N N . PHE A 1 195 ? -9.619 9.842 -14.438 1.00 47.03 195 PHE A N 1
ATOM 1501 C CA . PHE A 1 195 ? -9.802 11.163 -15.064 1.00 47.03 195 PHE A CA 1
ATOM 1502 C C . PHE A 1 195 ? -11.231 11.345 -15.622 1.00 47.03 195 PHE A C 1
ATOM 1504 O O . PHE A 1 195 ? -11.758 12.452 -15.610 1.00 47.03 195 PHE A O 1
ATOM 1511 N N . TYR A 1 196 ? -11.886 10.248 -16.020 1.00 38.59 196 TYR A N 1
ATOM 1512 C CA . TYR A 1 196 ? -13.205 10.240 -16.659 1.00 38.59 196 TYR A CA 1
ATOM 1513 C C . TYR A 1 196 ? -14.393 10.565 -15.740 1.00 38.59 196 TYR A C 1
ATOM 1515 O O . TYR A 1 196 ? -15.478 10.849 -16.241 1.00 38.59 196 TYR A O 1
ATOM 1523 N N . GLU A 1 197 ? -14.231 10.551 -14.415 1.00 42.75 197 GLU A N 1
ATOM 1524 C CA . GLU A 1 197 ? -15.338 10.853 -13.490 1.00 42.75 197 GLU A CA 1
ATOM 1525 C C . GLU A 1 197 ? -15.387 12.323 -13.048 1.00 42.75 197 GLU A C 1
ATOM 1527 O O . GLU A 1 197 ? -16.400 12.756 -12.505 1.00 42.75 197 GLU A O 1
ATOM 1532 N N . ARG A 1 198 ? -14.340 13.120 -13.315 1.00 42.62 198 ARG A N 1
ATOM 1533 C CA . ARG A 1 198 ? -14.313 14.556 -12.964 1.00 42.62 198 ARG A CA 1
ATOM 1534 C C . ARG A 1 198 ? -14.954 15.475 -14.012 1.00 42.62 198 ARG A C 1
ATOM 1536 O O . ARG A 1 198 ? -15.069 16.667 -13.754 1.00 42.62 198 ARG A O 1
ATOM 1543 N N . GLU A 1 199 ? -15.378 14.941 -15.159 1.00 33.88 199 GLU A N 1
ATOM 1544 C CA . GLU A 1 199 ? -16.012 15.703 -16.251 1.00 33.88 199 GLU A CA 1
ATOM 1545 C C . GLU A 1 199 ? -17.535 15.510 -16.361 1.00 33.88 199 GLU A C 1
ATOM 1547 O O . GLU A 1 199 ? -18.128 15.891 -17.370 1.00 33.88 199 GLU A O 1
ATOM 1552 N N . ARG A 1 200 ? -18.213 14.945 -15.351 1.00 30.12 200 ARG A N 1
ATOM 1553 C CA . ARG A 1 200 ? -19.682 15.031 -15.316 1.00 30.12 200 ARG A CA 1
ATOM 1554 C C . ARG A 1 200 ? -20.115 16.302 -14.576 1.00 30.12 200 ARG A C 1
ATOM 1556 O O . ARG A 1 200 ? -19.847 16.375 -13.376 1.00 30.12 200 ARG A O 1
ATOM 1563 N N . PRO A 1 201 ? -20.718 17.286 -15.275 1.00 38.88 201 PRO A N 1
ATOM 1564 C CA . PRO A 1 201 ? -21.331 18.449 -14.641 1.00 38.88 201 PRO A CA 1
ATOM 1565 C C . PRO A 1 201 ? -22.523 18.065 -13.756 1.00 38.88 201 PRO A C 1
ATOM 1567 O O . PRO A 1 201 ? -23.135 16.997 -14.001 1.00 38.88 201 PRO A O 1
#

Foldseek 3Di:
DVQLVVLVVCLVPQAQDPALLVSLVVCCVPDVVPPQVQFADDDPPDAGRNNLVVLCVQAPDDDRPDPQLSFLSSSQSSQVSNVFHGLSHSQLCSCPPPNFAFDPDDDFQWKWGKFWAAPPVRHTPSHTHIFTWHAAPDPFKTKTFTWQDDDPVGNTGGDIDIDTAFWDWDWDQDPVRDIGTTTMHTDTIGGRGDPVVVPDD

Solvent-accessible surface area (backbone atoms only — not comparable to full-atom values): 11066 Å² total; per-residue (Å²): 111,68,62,52,53,49,29,48,56,51,59,71,70,50,66,50,50,95,42,35,45,53,33,55,46,50,53,34,79,69,22,50,89,79,43,41,74,70,54,28,48,64,68,84,92,52,72,83,39,50,43,59,49,60,33,39,68,76,22,70,93,79,71,98,83,57,91,72,56,46,16,21,14,41,53,28,43,26,28,41,54,45,63,20,64,51,71,51,37,43,48,31,61,50,53,46,72,90,75,23,55,74,42,94,75,77,51,70,47,21,34,36,29,30,41,26,22,37,72,91,79,62,43,74,69,79,46,58,40,31,30,25,31,55,46,73,78,54,101,54,30,31,33,29,44,35,30,61,38,65,58,97,89,36,82,16,22,49,41,77,46,83,43,63,40,57,81,36,87,43,79,44,72,45,97,87,68,51,76,44,72,26,36,34,22,55,70,50,31,22,49,72,49,52,64,79,70,76,74,67,130

Radius of gyration: 16.34 Å; Cα contacts (8 Å, |Δi|>4): 414; chains: 1; bounding box: 46×32×43 Å

Mean predicted aligned error: 5.33 Å

Nearest PDB structures (foldseek):
  8p5d-assembly1_LM0  TM=5.590E-01  e=8.689E-01  Spraguea lophii 42_110
  3soy-assembly1_A-2  TM=1.317E-01  e=1.654E+00  Salmonella enterica subsp. enterica serovar Typhimurium str. LT2
  2uwc-assembly1_A  TM=2.544E-01  e=7.579E+00  Tropaeolum majus